Protein AF-G2DH05-F1 (afdb_monomer)

pLDDT: mean 88.3, std 11.19, range [50.0, 98.19]

Organism: NCBI:txid1048808

Secondary structure (DSSP, 8-state):
---HHHHHHHHHHHHHS--TT-BPTT-GGGSS-TT--TT-TTS-HHHHHHHTS--TTB-HHHHHHHHTS-HHHHHHHHHHHHH--GGGGGGGGGGEEEEEETTEEEEEEEETTEE-PPPEEEEEE-TTS-EEEEEPPTT--PPP-----SSSEEEEEEEGGG-SS--TTS-TTSEEEEEEE--SS-----GGGGSTTT-HHHHT-

Radius of gyration: 24.0 Å; Cα contacts (8 Å, |Δi|>4): 190; chains: 1; bounding box: 59×46×57 Å

Structure (mmCIF, N/CA/C/O backbone):
data_AF-G2DH05-F1
#
_entry.id   AF-G2DH05-F1
#
loop_
_atom_site.group_PDB
_atom_site.id
_atom_site.type_symbol
_atom_site.label_atom_id
_atom_site.label_alt_id
_atom_site.label_comp_id
_atom_site.label_asym_id
_atom_site.label_entity_id
_atom_site.label_seq_id
_atom_site.pdbx_PDB_ins_code
_atom_site.Cartn_x
_atom_site.Cartn_y
_atom_site.Cartn_z
_atom_site.occupancy
_atom_site.B_iso_or_equiv
_atom_site.auth_seq_id
_atom_site.auth_comp_id
_atom_site.auth_asym_id
_atom_site.auth_atom_id
_atom_site.pdbx_PDB_model_num
ATOM 1 N N . MET A 1 1 ? -14.371 -12.070 12.808 1.00 56.62 1 MET A N 1
ATOM 2 C CA . MET A 1 1 ? -14.223 -10.915 13.709 1.00 56.62 1 MET A CA 1
ATOM 3 C C . MET A 1 1 ? -14.921 -11.387 14.947 1.00 56.62 1 MET A C 1
ATOM 5 O O . MET A 1 1 ? -16.107 -11.649 14.851 1.00 56.62 1 MET A O 1
ATOM 9 N N . ASP A 1 2 ? -14.174 -11.668 16.005 1.00 61.66 2 ASP A N 1
ATOM 10 C CA . ASP A 1 2 ? -14.680 -12.622 16.999 1.00 61.66 2 ASP A CA 1
ATOM 11 C C . ASP A 1 2 ? -15.408 -11.886 18.133 1.00 61.66 2 ASP A C 1
ATOM 13 O O . ASP A 1 2 ? -16.386 -12.395 18.664 1.00 61.66 2 ASP A O 1
ATOM 17 N N . ASP A 1 3 ? -15.000 -10.641 18.419 1.00 81.69 3 ASP A N 1
ATOM 18 C CA . ASP A 1 3 ? -15.717 -9.692 19.275 1.00 81.69 3 ASP A CA 1
ATOM 19 C C . ASP A 1 3 ? -15.433 -8.250 18.814 1.00 81.69 3 ASP A C 1
ATOM 21 O O . ASP A 1 3 ? -14.371 -7.682 19.088 1.00 81.69 3 ASP A O 1
ATOM 25 N N . LEU A 1 4 ? -16.398 -7.645 18.111 1.00 82.38 4 LEU A N 1
ATOM 26 C CA . LEU A 1 4 ? -16.296 -6.267 17.624 1.00 82.38 4 LEU A CA 1
ATOM 27 C C . LEU A 1 4 ? -16.007 -5.277 18.761 1.00 82.38 4 LEU A C 1
ATOM 29 O O . LEU A 1 4 ? -15.226 -4.349 18.563 1.00 82.38 4 LEU A O 1
ATOM 33 N N . GLN A 1 5 ? -16.634 -5.427 19.929 1.00 87.00 5 GLN A N 1
ATOM 34 C CA . GLN A 1 5 ? -16.494 -4.437 20.997 1.00 87.00 5 GLN A CA 1
ATOM 35 C C . GLN A 1 5 ? -15.094 -4.482 21.601 1.00 87.00 5 GLN A C 1
ATOM 37 O O . GLN A 1 5 ? -14.455 -3.433 21.700 1.00 87.00 5 GLN A O 1
ATOM 42 N N . ALA A 1 6 ? -14.579 -5.680 21.885 1.00 91.06 6 ALA A N 1
ATOM 43 C CA . ALA A 1 6 ? -13.209 -5.850 22.363 1.00 91.06 6 ALA A CA 1
ATOM 44 C C . ALA A 1 6 ? -12.172 -5.331 21.350 1.00 91.06 6 ALA A C 1
ATOM 46 O O . ALA A 1 6 ? -11.137 -4.769 21.721 1.00 91.06 6 ALA A O 1
ATOM 47 N N . ASP A 1 7 ? -12.441 -5.481 20.053 1.00 91.75 7 ASP A N 1
ATOM 48 C CA . ASP A 1 7 ? -11.569 -4.943 19.013 1.00 91.75 7 ASP A CA 1
ATOM 49 C C . ASP A 1 7 ? -11.604 -3.421 18.947 1.00 91.75 7 ASP A C 1
ATOM 51 O O . ASP A 1 7 ? -10.554 -2.787 18.826 1.00 91.75 7 ASP A O 1
ATOM 55 N N . LEU A 1 8 ? -12.795 -2.829 19.046 1.00 91.94 8 LEU A N 1
ATOM 56 C CA . LEU A 1 8 ? -12.970 -1.380 19.077 1.00 91.94 8 LEU A CA 1
ATOM 57 C C . LEU A 1 8 ? -12.326 -0.760 20.322 1.00 91.94 8 LEU A C 1
ATOM 59 O O . LEU A 1 8 ? -11.779 0.335 20.220 1.00 91.94 8 LEU A O 1
ATOM 63 N N . ASP A 1 9 ? -12.301 -1.465 21.454 1.00 94.38 9 ASP A N 1
ATOM 64 C CA . ASP A 1 9 ? -11.562 -1.032 22.647 1.00 94.38 9 ASP A CA 1
ATOM 65 C C . ASP A 1 9 ? -10.055 -0.958 22.375 1.00 94.38 9 ASP A C 1
ATOM 67 O O . ASP A 1 9 ? -9.400 0.036 22.694 1.00 94.38 9 ASP A O 1
ATOM 71 N N . ARG A 1 10 ? -9.489 -1.972 21.708 1.00 95.56 10 ARG A N 1
ATOM 72 C CA . ARG A 1 10 ? -8.071 -1.959 21.305 1.00 95.56 10 ARG A CA 1
ATOM 73 C C . ARG A 1 10 ? -7.772 -0.849 20.299 1.00 95.56 10 ARG A C 1
ATOM 75 O O . ARG A 1 10 ? -6.711 -0.229 20.368 1.00 95.56 10 ARG A O 1
ATOM 82 N N . VAL A 1 11 ? -8.693 -0.581 19.375 1.00 96.00 11 VAL A N 1
ATOM 83 C CA . VAL A 1 11 ? -8.579 0.539 18.431 1.00 96.00 11 VAL A CA 1
ATOM 84 C C . VAL A 1 11 ? -8.606 1.885 19.161 1.00 96.00 11 VAL A C 1
ATOM 86 O O . VAL A 1 11 ? -7.797 2.757 18.847 1.00 96.00 11 VAL A O 1
ATOM 89 N N . GLU A 1 12 ? -9.478 2.058 20.155 1.00 95.62 12 GLU A N 1
ATOM 90 C CA . GLU A 1 12 ? -9.554 3.282 20.961 1.00 95.62 12 GLU A CA 1
ATOM 91 C C . GLU A 1 12 ? -8.234 3.545 21.704 1.00 95.62 12 GLU A C 1
ATOM 93 O O . GLU A 1 12 ? -7.742 4.675 21.709 1.00 95.62 12 GLU A O 1
ATOM 98 N N . VAL A 1 13 ? -7.585 2.503 22.241 1.00 96.25 13 VAL A N 1
ATOM 99 C CA . VAL A 1 13 ? -6.242 2.620 22.844 1.00 96.25 13 VAL A CA 1
ATOM 100 C C . VAL A 1 13 ? -5.225 3.157 21.832 1.00 96.25 13 VAL A C 1
ATOM 102 O O . VAL A 1 13 ? -4.424 4.030 22.161 1.00 96.25 13 VAL A O 1
ATOM 105 N N . ILE A 1 14 ? -5.267 2.688 20.583 1.00 96.94 14 ILE A N 1
ATOM 106 C CA . ILE A 1 14 ? -4.386 3.176 19.512 1.00 96.94 14 ILE A CA 1
ATOM 107 C C . ILE A 1 14 ? -4.703 4.645 19.184 1.00 96.94 14 ILE A C 1
ATOM 109 O O . ILE A 1 14 ? -3.803 5.478 19.115 1.00 96.94 14 ILE A O 1
ATOM 113 N N . PHE A 1 15 ? -5.972 5.014 19.014 1.00 96.06 15 PHE A N 1
ATOM 114 C CA . PHE A 1 15 ? -6.345 6.388 18.660 1.00 96.06 15 PHE A CA 1
ATOM 115 C C . PHE A 1 15 ? -6.080 7.418 19.758 1.00 96.06 15 PHE A C 1
ATOM 117 O O . PHE A 1 15 ? -5.777 8.573 19.443 1.00 96.06 15 PHE A O 1
ATOM 124 N N . SER A 1 16 ? -6.141 7.004 21.021 1.00 94.38 16 SER A N 1
ATOM 125 C CA . SER A 1 16 ? -5.915 7.868 22.181 1.00 94.38 16 SER A CA 1
ATOM 126 C C . SER A 1 16 ? -4.445 7.961 22.611 1.00 94.38 16 SER A C 1
ATOM 128 O O . SER A 1 16 ? -4.068 8.962 23.231 1.00 94.38 16 SER A O 1
ATOM 130 N N . ARG A 1 17 ? -3.585 7.000 22.233 1.00 94.69 17 ARG A N 1
ATOM 131 C CA . ARG A 1 17 ? -2.163 6.944 22.626 1.00 94.69 17 ARG A CA 1
ATOM 132 C C . ARG A 1 17 ? -1.389 8.224 22.292 1.00 94.69 17 ARG A C 1
ATOM 134 O O . ARG A 1 17 ? -1.618 8.872 21.266 1.00 94.69 17 ARG A O 1
ATOM 141 N N . ASP A 1 18 ? -0.465 8.619 23.170 1.00 94.44 18 ASP A N 1
ATOM 142 C CA . ASP A 1 18 ? 0.531 9.645 22.851 1.00 94.44 18 ASP A CA 1
ATOM 143 C C . ASP A 1 18 ? 1.698 9.048 22.049 1.00 94.44 18 ASP A C 1
ATOM 145 O O . ASP A 1 18 ? 2.310 8.055 22.439 1.00 94.44 18 ASP A O 1
ATOM 149 N N . TYR A 1 19 ? 1.987 9.674 20.913 1.00 95.06 19 TYR A N 1
ATOM 150 C CA . TYR A 1 19 ? 3.018 9.266 19.966 1.00 95.06 19 TYR A CA 1
ATOM 151 C C . TYR A 1 19 ? 4.229 10.209 19.974 1.00 95.06 19 TYR A C 1
ATOM 153 O O . TYR A 1 19 ? 5.119 10.050 19.134 1.00 95.06 19 TYR A O 1
ATOM 161 N N . SER A 1 20 ? 4.273 11.182 20.893 1.00 93.31 20 SER A N 1
ATOM 162 C CA . SER A 1 20 ? 5.341 12.182 20.997 1.00 93.31 20 SER A CA 1
ATOM 163 C C . SER A 1 20 ? 6.725 11.584 21.274 1.00 93.31 20 SER A C 1
ATOM 165 O O . SER A 1 20 ? 7.706 12.061 20.715 1.00 93.31 20 SER A O 1
ATOM 167 N N . GLN A 1 21 ? 6.790 10.494 22.043 1.00 92.44 21 GLN A N 1
ATOM 168 C CA . GLN A 1 21 ? 8.036 9.882 22.531 1.00 92.44 21 GLN A CA 1
ATOM 169 C C . GLN A 1 21 ? 8.490 8.643 21.739 1.00 92.44 21 GLN A C 1
ATOM 171 O O . GLN A 1 21 ? 9.284 7.848 22.224 1.00 92.44 21 GLN A O 1
ATOM 176 N N . ARG A 1 22 ? 7.951 8.411 20.536 1.00 95.19 22 ARG A N 1
ATOM 177 C CA . ARG A 1 22 ? 8.197 7.152 19.805 1.00 95.19 22 ARG A CA 1
ATOM 178 C C . ARG A 1 22 ? 9.538 7.078 19.072 1.00 95.19 22 ARG A C 1
ATOM 180 O O . ARG A 1 22 ? 9.903 6.002 18.612 1.00 95.19 22 ARG A O 1
ATOM 187 N N . PHE A 1 23 ? 10.200 8.211 18.850 1.00 96.62 23 PHE A N 1
ATOM 188 C CA . PHE A 1 23 ? 11.421 8.284 18.046 1.00 96.62 23 PHE A CA 1
ATOM 189 C C . PHE A 1 23 ? 12.666 8.123 18.909 1.00 96.62 23 PHE A C 1
ATOM 191 O O . PHE A 1 23 ? 12.711 8.597 20.041 1.00 96.62 23 PHE A O 1
ATOM 198 N N . LYS A 1 24 ? 13.695 7.497 18.336 1.00 96.38 24 LYS A N 1
ATOM 199 C CA . LYS A 1 24 ? 15.055 7.572 18.872 1.00 96.38 24 LYS A CA 1
ATOM 200 C C . LYS A 1 24 ? 15.607 8.998 18.699 1.00 96.38 24 LYS A C 1
ATOM 202 O O . LYS A 1 24 ? 15.225 9.666 17.731 1.00 96.38 24 LYS A O 1
ATOM 207 N N . PRO A 1 25 ? 16.536 9.439 19.569 1.00 94.88 25 PRO A N 1
ATOM 208 C CA . PRO A 1 25 ? 17.194 10.734 19.427 1.00 94.88 25 PRO A CA 1
ATOM 209 C C . PRO A 1 25 ? 17.768 10.946 18.020 1.00 94.88 25 PRO A C 1
ATOM 211 O O . PRO A 1 25 ? 18.510 10.100 17.520 1.00 94.88 25 PRO A O 1
ATOM 214 N N . GLY A 1 26 ? 17.425 12.065 17.381 1.00 93.62 26 GLY A N 1
ATOM 215 C CA . GLY A 1 26 ? 17.870 12.436 16.031 1.00 93.62 26 GLY A CA 1
ATOM 216 C C . GLY A 1 26 ? 16.877 12.110 14.908 1.00 93.62 26 GLY A C 1
ATOM 217 O O . GLY A 1 26 ? 17.043 12.600 13.788 1.00 93.62 26 GLY A O 1
ATOM 218 N N . PHE A 1 27 ? 15.821 11.340 15.182 1.00 94.62 27 PHE A N 1
ATOM 219 C CA . PHE A 1 27 ? 14.792 10.972 14.199 1.00 94.62 27 PHE A CA 1
ATOM 220 C C . PHE A 1 27 ? 13.493 11.785 14.321 1.00 94.62 27 PHE A C 1
ATOM 222 O O . PHE A 1 27 ? 12.541 11.556 13.577 1.00 94.62 27 PHE A O 1
ATOM 229 N N . GLU A 1 28 ? 13.432 12.769 15.219 1.00 91.19 28 GLU A N 1
ATOM 230 C CA . GLU A 1 28 ? 12.217 13.537 15.526 1.00 91.19 28 GLU A CA 1
ATOM 231 C C . GLU A 1 28 ? 11.673 14.304 14.311 1.00 91.19 28 GLU A C 1
ATOM 233 O O . GLU A 1 28 ? 10.466 14.511 14.183 1.00 91.19 28 GLU A O 1
ATOM 238 N N . HIS A 1 29 ? 12.555 14.673 13.380 1.00 90.12 29 HIS A N 1
ATOM 239 C CA . HIS A 1 29 ? 12.222 15.380 12.143 1.00 90.12 29 HIS A CA 1
ATOM 240 C C . HIS A 1 29 ? 11.336 14.566 11.179 1.00 90.12 29 HIS A C 1
ATOM 242 O O . HIS A 1 29 ? 10.725 15.135 10.273 1.00 90.12 29 HIS A O 1
ATOM 248 N N . GLU A 1 30 ? 11.220 13.246 11.365 1.00 89.19 30 GLU A N 1
ATOM 249 C CA . GLU A 1 30 ? 10.395 12.379 10.519 1.00 89.19 30 GLU A CA 1
ATOM 250 C C . GLU A 1 30 ? 8.878 12.608 10.658 1.00 89.19 30 GLU A C 1
ATOM 252 O O . GLU A 1 30 ? 8.097 12.102 9.840 1.00 89.19 30 GLU A O 1
ATOM 257 N N . ASP A 1 31 ? 8.432 13.338 11.684 1.00 89.75 31 ASP A N 1
ATOM 258 C CA . ASP A 1 31 ? 7.044 13.774 11.838 1.00 89.75 31 ASP A CA 1
ATOM 259 C C . ASP A 1 31 ? 6.975 15.255 12.192 1.00 89.75 31 ASP A C 1
ATOM 261 O O . ASP A 1 31 ? 7.281 15.658 13.309 1.00 89.75 31 ASP A O 1
ATOM 265 N N . ARG A 1 32 ? 6.465 16.057 11.251 1.00 87.38 32 ARG A N 1
ATOM 266 C CA . ARG A 1 32 ? 6.310 17.511 11.411 1.00 87.38 32 ARG A CA 1
ATOM 267 C C . ARG A 1 32 ? 5.562 17.936 12.679 1.00 87.38 32 ARG A C 1
ATOM 269 O O . ARG A 1 32 ? 5.719 19.064 13.125 1.00 87.38 32 ARG A O 1
ATOM 276 N N . ASN A 1 33 ? 4.672 17.088 13.199 1.00 89.06 33 ASN A N 1
ATOM 277 C CA . ASN A 1 33 ? 3.974 17.349 14.449 1.00 89.06 33 ASN A CA 1
ATOM 278 C C . ASN A 1 33 ? 3.539 16.015 15.076 1.00 89.06 33 ASN A C 1
ATOM 280 O O . ASN A 1 33 ? 2.516 15.451 14.653 1.00 89.06 33 ASN A O 1
ATOM 284 N N . PRO A 1 34 ? 4.266 15.535 16.099 1.00 86.50 34 PRO A N 1
ATOM 285 C CA . PRO A 1 34 ? 4.035 14.221 16.675 1.00 86.50 34 PRO A CA 1
ATOM 286 C C . PRO A 1 34 ? 2.821 14.173 17.620 1.00 86.50 34 PRO A C 1
ATOM 288 O O . PRO A 1 34 ? 2.366 13.081 17.948 1.00 86.50 34 PRO A O 1
ATOM 291 N N . SER A 1 35 ? 2.244 15.324 17.995 1.00 88.31 35 SER A N 1
ATOM 292 C CA . SER A 1 35 ? 1.028 15.394 18.826 1.00 88.31 35 SER A CA 1
ATOM 293 C C . SER A 1 35 ? -0.258 15.042 18.062 1.00 88.31 35 SER A C 1
ATOM 295 O O . SER A 1 35 ? -1.288 14.736 18.669 1.00 88.31 35 SER A O 1
ATOM 297 N N . ARG A 1 36 ? -0.222 15.058 16.719 1.00 92.44 36 ARG A N 1
ATOM 298 C CA . ARG A 1 36 ? -1.395 14.761 15.883 1.00 92.44 36 ARG A CA 1
ATOM 299 C C . ARG A 1 36 ? -1.846 13.320 16.088 1.00 92.44 36 ARG A C 1
ATOM 301 O O . ARG A 1 36 ? -1.146 12.382 15.713 1.00 92.44 36 ARG A O 1
ATOM 308 N N . LYS A 1 37 ? -3.058 13.135 16.599 1.00 93.88 37 LYS A N 1
ATOM 309 C CA . LYS A 1 37 ? -3.665 11.807 16.747 1.00 93.88 37 LYS A CA 1
ATOM 310 C C . LYS A 1 37 ? -3.959 11.158 15.384 1.00 93.88 37 LYS A C 1
ATOM 312 O O . LYS A 1 37 ? -4.091 11.876 14.388 1.00 93.88 37 LYS A O 1
ATOM 317 N N . PRO A 1 38 ? -4.095 9.821 15.311 1.00 95.44 38 PRO A N 1
ATOM 318 C CA . PRO A 1 38 ? -4.356 9.113 14.056 1.00 95.44 38 PRO A CA 1
ATOM 319 C C . PRO A 1 38 ? -5.553 9.656 13.258 1.00 95.44 38 PRO A C 1
ATOM 321 O O . PRO A 1 38 ? -5.445 9.864 12.049 1.00 95.44 38 PRO A O 1
ATOM 324 N N . LEU A 1 39 ? -6.670 9.965 13.925 1.00 94.88 39 LEU A N 1
ATOM 325 C CA . LEU A 1 39 ? -7.890 10.463 13.276 1.00 94.88 39 LEU A CA 1
ATOM 326 C C . LEU A 1 39 ? -7.842 11.945 12.877 1.00 94.88 39 LEU A C 1
ATOM 328 O O . LEU A 1 39 ? -8.728 12.398 12.161 1.00 94.88 39 LEU A O 1
ATOM 332 N N . ASN A 1 40 ? -6.798 12.692 13.251 1.00 93.44 40 ASN A N 1
ATOM 333 C CA . ASN A 1 40 ? -6.670 14.097 12.863 1.00 93.44 40 ASN A CA 1
ATOM 334 C C . ASN A 1 40 ? -6.706 14.238 11.319 1.00 93.44 40 ASN A C 1
ATOM 336 O O . ASN A 1 40 ? -5.990 13.492 10.638 1.00 93.44 40 ASN A O 1
ATOM 340 N N . PRO A 1 41 ? -7.507 15.160 10.750 1.00 91.12 41 PRO A N 1
ATOM 341 C CA . PRO A 1 41 ? -7.649 15.314 9.299 1.00 91.12 41 PRO A CA 1
ATOM 342 C C . PRO A 1 41 ? -6.339 15.674 8.590 1.00 91.12 41 PRO A C 1
ATOM 344 O O . PRO A 1 41 ? -6.136 15.293 7.442 1.00 91.12 41 PRO A O 1
ATOM 347 N N . GLU A 1 42 ? -5.403 16.327 9.277 1.00 92.19 42 GLU A N 1
ATOM 348 C CA . GLU A 1 42 ? -4.082 16.637 8.729 1.00 92.19 42 GLU A CA 1
ATOM 349 C C . GLU A 1 42 ? -3.106 15.451 8.737 1.00 92.19 42 GLU A C 1
ATOM 351 O O . GLU A 1 42 ? -1.966 15.569 8.274 1.00 92.19 42 GLU A O 1
ATOM 356 N N . ARG A 1 43 ? -3.497 14.312 9.316 1.00 93.56 43 ARG A N 1
ATOM 357 C CA . ARG A 1 43 ? -2.714 13.078 9.282 1.00 93.56 43 ARG A CA 1
ATOM 358 C C . ARG A 1 43 ? -3.273 12.184 8.181 1.00 93.56 43 ARG A C 1
ATOM 360 O O . ARG A 1 43 ? -4.405 11.724 8.279 1.00 93.56 43 ARG A O 1
ATOM 367 N N . SER A 1 44 ? -2.497 11.937 7.129 1.00 93.56 44 SER A N 1
ATOM 368 C CA . SER A 1 44 ? -2.923 11.067 6.025 1.00 93.56 44 SER A CA 1
ATOM 369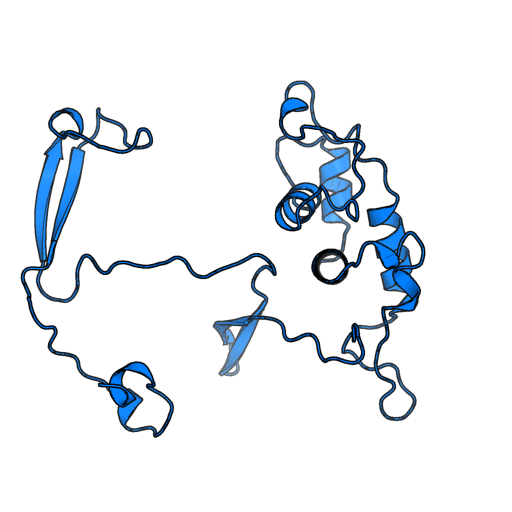 C C . SER A 1 44 ? -2.995 9.597 6.451 1.00 93.56 44 SER A C 1
ATOM 371 O O . SER A 1 44 ? -2.343 9.189 7.415 1.00 93.56 44 SER A O 1
ATOM 373 N N . LEU A 1 45 ? -3.740 8.776 5.702 1.00 94.00 45 LEU A N 1
ATOM 374 C CA . LEU A 1 45 ? -3.777 7.323 5.909 1.00 94.00 45 LEU A CA 1
ATOM 375 C C . LEU A 1 45 ? -2.371 6.706 5.838 1.00 94.00 45 LEU A C 1
ATOM 377 O O . LEU A 1 45 ? -1.985 5.974 6.745 1.00 94.00 45 LEU A O 1
ATOM 381 N N . GLY A 1 46 ? -1.571 7.077 4.834 1.00 93.50 46 GLY A N 1
ATOM 382 C CA . GLY A 1 46 ? -0.187 6.608 4.705 1.00 93.50 46 GLY A CA 1
ATOM 383 C C . GLY A 1 46 ? 0.696 6.986 5.902 1.00 93.50 46 GLY A C 1
ATOM 384 O O . GLY A 1 46 ? 1.517 6.184 6.341 1.00 93.50 46 GLY A O 1
ATOM 385 N N . SER A 1 47 ? 0.489 8.165 6.502 1.00 94.19 47 SER A N 1
ATOM 386 C CA . SER A 1 47 ? 1.192 8.569 7.729 1.00 94.19 47 SER A CA 1
ATOM 387 C C . SER A 1 47 ? 0.766 7.749 8.953 1.00 94.19 47 SER A C 1
ATOM 389 O O . SER A 1 47 ? 1.599 7.482 9.817 1.00 94.19 47 SER A O 1
ATOM 391 N N . VAL A 1 48 ? -0.503 7.330 9.039 1.00 96.06 48 VAL A N 1
ATOM 392 C CA . VAL A 1 48 ? -0.980 6.408 10.088 1.00 96.06 48 VAL A CA 1
ATOM 393 C C . VAL A 1 48 ? -0.428 4.999 9.871 1.00 96.06 48 VAL A C 1
ATOM 395 O O . VAL A 1 48 ? -0.019 4.359 10.834 1.00 96.06 48 VAL A O 1
ATOM 398 N N . ILE A 1 49 ? -0.338 4.535 8.622 1.00 94.69 49 ILE A N 1
ATOM 399 C CA . ILE A 1 49 ? 0.317 3.259 8.303 1.00 94.69 49 ILE A CA 1
ATOM 400 C C . ILE A 1 49 ? 1.789 3.311 8.713 1.00 94.69 49 ILE A C 1
ATOM 402 O O . ILE A 1 49 ? 2.237 2.419 9.425 1.00 94.69 49 ILE A O 1
ATOM 406 N N . LYS A 1 50 ? 2.522 4.380 8.360 1.00 94.50 50 LYS A N 1
ATOM 407 C CA . LYS A 1 50 ? 3.912 4.581 8.807 1.00 94.50 50 LYS A CA 1
ATOM 408 C C . LYS A 1 50 ? 4.014 4.577 10.337 1.00 94.50 50 LYS A C 1
ATOM 410 O O . LYS A 1 50 ? 4.863 3.886 10.876 1.00 94.50 50 LYS A O 1
ATOM 415 N N . LEU A 1 51 ? 3.128 5.308 11.023 1.00 95.94 51 LEU A N 1
ATOM 416 C CA . LEU A 1 51 ? 3.086 5.389 12.489 1.00 95.94 51 LEU A CA 1
ATOM 417 C C . LEU A 1 51 ? 2.951 4.012 13.159 1.00 95.94 51 LEU A C 1
ATOM 419 O O . LEU A 1 51 ? 3.495 3.813 14.244 1.00 95.94 51 LEU A O 1
ATOM 423 N N . LEU A 1 52 ? 2.215 3.096 12.528 1.00 96.88 52 LEU A N 1
ATOM 424 C CA . LEU A 1 52 ? 1.894 1.767 13.050 1.00 96.88 52 LEU A CA 1
ATOM 425 C C . LEU A 1 52 ? 2.654 0.637 12.339 1.00 96.88 52 LEU A C 1
ATOM 427 O O . LEU A 1 52 ? 2.233 -0.516 12.392 1.00 96.88 52 LEU A O 1
ATOM 431 N N . THR A 1 53 ? 3.758 0.964 11.664 1.00 95.44 53 THR A N 1
ATOM 432 C CA . THR A 1 53 ? 4.669 -0.008 11.051 1.00 95.44 53 THR A CA 1
ATOM 433 C C . THR A 1 53 ? 6.014 0.075 11.773 1.00 95.44 53 THR A C 1
ATOM 435 O O . THR A 1 53 ? 6.545 1.181 11.878 1.00 95.44 53 THR A O 1
ATOM 438 N N . PRO A 1 54 ? 6.582 -1.042 12.264 1.00 96.75 54 PRO A N 1
ATOM 439 C CA . PRO A 1 54 ? 7.892 -1.030 12.910 1.00 96.75 54 PRO A CA 1
ATOM 440 C C . PRO A 1 54 ? 8.966 -0.362 12.044 1.00 96.75 54 PRO A C 1
ATOM 442 O O . PRO A 1 54 ? 9.000 -0.549 10.826 1.00 96.75 54 PRO A O 1
ATOM 445 N N . SER A 1 55 ? 9.837 0.425 12.674 1.00 96.62 55 SER A N 1
ATOM 446 C CA . SER A 1 55 ? 10.866 1.212 11.985 1.00 96.62 55 SER A CA 1
ATOM 447 C C . SER A 1 55 ? 12.143 1.301 12.822 1.00 96.62 55 SER A C 1
ATOM 449 O O . SER A 1 55 ? 12.048 1.470 14.041 1.00 96.62 55 SER A O 1
ATOM 451 N N . PRO A 1 56 ? 13.344 1.266 12.211 1.00 96.75 56 PRO A N 1
ATOM 452 C CA . PRO A 1 56 ? 14.603 1.459 12.937 1.00 96.75 56 PRO A CA 1
ATOM 453 C C . PRO A 1 56 ? 14.704 2.832 13.621 1.00 96.75 56 PRO A C 1
ATOM 455 O O . PRO A 1 56 ? 15.416 2.960 14.615 1.00 96.75 56 PRO A O 1
ATOM 458 N N . SER A 1 57 ? 13.969 3.830 13.125 1.00 96.88 57 SER A N 1
ATOM 459 C CA . SER A 1 57 ? 13.903 5.185 13.685 1.00 96.88 57 SER A CA 1
ATOM 460 C C . SER A 1 57 ? 13.118 5.273 14.999 1.00 96.88 57 SER A C 1
ATOM 462 O O . SER A 1 57 ? 13.187 6.286 15.698 1.00 96.88 57 SER A O 1
ATOM 464 N N . TYR A 1 58 ? 12.325 4.250 15.329 1.00 97.56 58 TYR A N 1
ATOM 465 C CA . TYR A 1 58 ? 11.541 4.205 16.561 1.00 97.56 58 TYR A CA 1
ATOM 466 C C . TYR A 1 58 ? 12.325 3.602 17.724 1.00 97.56 58 TYR A C 1
ATOM 468 O O . TYR A 1 58 ? 13.259 2.826 17.509 1.00 97.56 58 TYR A O 1
ATOM 476 N N . THR A 1 59 ? 11.944 3.961 18.955 1.00 98.00 59 THR A N 1
ATOM 477 C CA . THR A 1 59 ? 12.491 3.324 20.161 1.00 98.00 59 THR A CA 1
ATOM 478 C C . THR A 1 59 ? 12.150 1.837 20.177 1.00 98.00 59 THR A C 1
ATOM 480 O O . THR A 1 59 ? 11.177 1.395 19.551 1.00 98.00 59 THR A O 1
ATOM 483 N N . ASP A 1 60 ? 12.964 1.052 20.875 1.00 97.81 60 ASP A N 1
ATOM 484 C CA . ASP A 1 60 ? 12.800 -0.399 20.887 1.00 97.81 60 ASP A CA 1
ATOM 485 C C . ASP A 1 60 ? 11.498 -0.784 21.607 1.00 97.81 60 ASP A C 1
ATOM 487 O O . ASP A 1 60 ? 10.753 -1.626 21.111 1.00 97.81 60 ASP A O 1
ATOM 491 N N . GLU A 1 61 ? 11.128 -0.056 22.666 1.00 97.88 61 GLU A N 1
ATOM 492 C CA . GLU A 1 61 ? 9.870 -0.237 23.400 1.00 97.88 61 GLU A CA 1
ATOM 493 C C . GLU A 1 61 ? 8.647 0.064 22.523 1.00 97.88 61 GLU A C 1
ATOM 495 O O . GLU A 1 61 ? 7.608 -0.594 22.623 1.00 97.88 61 GLU A O 1
ATOM 500 N N . TYR A 1 62 ? 8.744 1.068 21.644 1.00 97.69 62 TYR A N 1
ATOM 501 C CA . TYR A 1 62 ? 7.652 1.392 20.731 1.00 97.69 62 TYR A CA 1
ATOM 502 C C . TYR A 1 62 ? 7.496 0.320 19.649 1.00 97.69 62 TYR A C 1
ATOM 504 O O . TYR A 1 62 ? 6.372 -0.084 19.349 1.00 97.69 62 TYR A O 1
ATOM 512 N N . ASN A 1 63 ? 8.604 -0.177 19.092 1.00 98.19 63 ASN A N 1
ATOM 513 C CA . ASN A 1 63 ? 8.577 -1.281 18.132 1.00 98.19 63 ASN A CA 1
ATOM 514 C C . ASN A 1 63 ? 8.061 -2.584 18.759 1.00 98.19 63 ASN A C 1
ATOM 516 O O . ASN A 1 63 ? 7.289 -3.298 18.117 1.00 98.19 63 ASN A O 1
ATOM 520 N N . GLU A 1 64 ? 8.424 -2.870 20.010 1.00 97.94 64 GLU A N 1
ATOM 521 C CA . GLU A 1 64 ? 7.893 -4.013 20.752 1.00 97.94 64 GLU A CA 1
ATOM 522 C C . GLU A 1 64 ? 6.372 -3.886 20.915 1.00 97.94 64 GLU A C 1
ATOM 524 O O . GLU A 1 64 ? 5.632 -4.794 20.529 1.00 97.94 64 GLU A O 1
ATOM 529 N N . TRP A 1 65 ? 5.882 -2.720 21.354 1.00 97.38 65 TRP A N 1
ATOM 530 C CA . TRP A 1 65 ? 4.445 -2.448 21.436 1.00 97.38 65 TRP A CA 1
ATOM 531 C C . TRP A 1 65 ? 3.732 -2.629 20.090 1.00 97.38 65 TRP A C 1
ATOM 533 O O . TRP A 1 65 ? 2.662 -3.234 20.051 1.00 97.38 65 TRP A O 1
ATOM 543 N N . LEU A 1 66 ? 4.320 -2.155 18.984 1.00 97.38 66 LEU A N 1
ATOM 544 C CA . LEU A 1 66 ? 3.761 -2.352 17.642 1.00 97.38 66 LEU A CA 1
ATOM 545 C C . LEU A 1 66 ? 3.661 -3.833 17.261 1.00 97.38 66 LEU A C 1
ATOM 547 O O . LEU A 1 66 ? 2.667 -4.232 16.656 1.00 97.38 66 LEU A O 1
ATOM 551 N N . SER A 1 67 ? 4.655 -4.649 17.622 1.00 95.44 67 S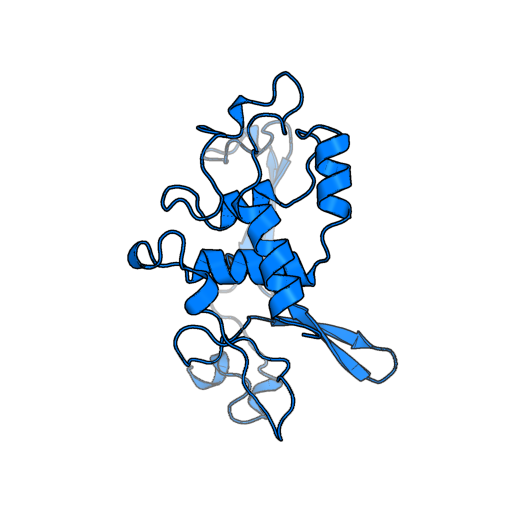ER A N 1
ATOM 552 C CA . SER A 1 67 ? 4.677 -6.080 17.290 1.00 95.44 67 SER A CA 1
ATOM 553 C C . SER A 1 67 ? 3.585 -6.887 18.005 1.00 95.44 67 SER A C 1
ATOM 555 O O . SER A 1 67 ? 3.145 -7.919 17.502 1.00 95.44 67 SER A O 1
ATOM 557 N N . LEU A 1 68 ? 3.097 -6.378 19.140 1.00 96.50 68 LEU A N 1
ATOM 558 C CA . LEU A 1 68 ? 2.001 -6.968 19.907 1.00 96.50 68 LEU A CA 1
ATOM 559 C C . LEU A 1 68 ? 0.617 -6.658 19.320 1.00 96.50 68 LEU A C 1
ATOM 561 O O . LEU A 1 68 ? -0.369 -7.271 19.733 1.00 96.50 68 LEU A O 1
ATOM 565 N N . ILE A 1 69 ? 0.505 -5.715 18.377 1.00 96.25 69 ILE A N 1
ATOM 566 C CA . ILE A 1 69 ? -0.783 -5.351 17.780 1.00 96.25 69 ILE A CA 1
ATOM 567 C C . ILE A 1 69 ? -1.168 -6.408 16.736 1.00 96.25 69 ILE A C 1
ATOM 569 O O . ILE A 1 69 ? -0.484 -6.547 15.720 1.00 96.25 69 ILE A O 1
ATOM 573 N N . PRO A 1 70 ? -2.300 -7.118 16.900 1.00 94.00 70 PRO A N 1
ATOM 574 C CA . PRO A 1 70 ? -2.705 -8.113 15.919 1.00 94.00 70 PRO A CA 1
ATOM 575 C C . PRO A 1 70 ? -2.981 -7.468 14.549 1.00 94.00 70 PRO A C 1
ATOM 577 O O . PRO A 1 70 ? -3.648 -6.426 14.494 1.00 94.00 70 PRO A O 1
ATOM 580 N N . PRO A 1 71 ? -2.595 -8.105 13.424 1.00 88.94 71 PRO A N 1
ATOM 581 C CA . PRO A 1 71 ? -2.824 -7.564 12.079 1.00 88.94 71 PRO A CA 1
ATOM 582 C C . PRO A 1 71 ? -4.287 -7.196 11.800 1.00 88.94 71 PRO A C 1
ATOM 584 O O . PRO A 1 71 ? -4.582 -6.225 11.102 1.00 88.94 71 PRO A O 1
ATOM 587 N N . ARG A 1 72 ? -5.224 -7.943 12.395 1.00 86.56 72 ARG A N 1
ATOM 588 C CA . ARG A 1 72 ? -6.662 -7.685 12.293 1.00 86.56 72 ARG A CA 1
ATOM 589 C C . ARG A 1 72 ? -7.072 -6.344 12.919 1.00 86.56 72 ARG A C 1
ATOM 591 O O . ARG A 1 72 ? -7.917 -5.659 12.353 1.00 86.56 72 ARG A O 1
ATOM 598 N N . ILE A 1 73 ? -6.448 -5.942 14.030 1.00 92.94 73 ILE A N 1
ATOM 599 C CA . ILE A 1 73 ? -6.691 -4.643 14.678 1.00 92.94 73 ILE A CA 1
ATOM 600 C C . ILE A 1 73 ? -6.133 -3.509 13.815 1.00 92.94 73 ILE A C 1
ATOM 602 O O . ILE A 1 73 ? -6.832 -2.530 13.572 1.00 92.94 73 ILE A O 1
ATOM 606 N N . LEU A 1 74 ? -4.923 -3.665 13.264 1.00 92.88 74 LEU A N 1
ATOM 607 C CA . LEU A 1 74 ? -4.357 -2.690 12.320 1.00 92.88 74 LEU A CA 1
ATOM 608 C C . LEU A 1 74 ? -5.260 -2.497 11.095 1.00 92.88 74 LEU A C 1
ATOM 610 O O . LEU A 1 74 ? -5.503 -1.369 10.666 1.00 92.88 74 LEU A O 1
ATOM 614 N N . ALA A 1 75 ? -5.826 -3.586 10.567 1.00 86.75 75 ALA A N 1
ATOM 615 C CA . ALA A 1 75 ? -6.763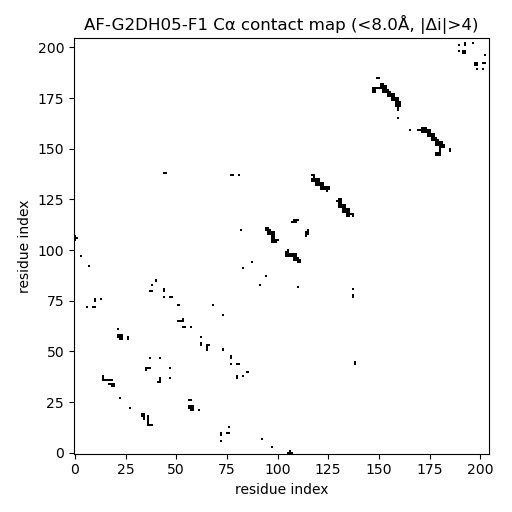 -3.515 9.451 1.00 86.75 75 ALA A CA 1
ATOM 616 C C . ALA A 1 75 ? -8.008 -2.666 9.776 1.00 86.75 75 ALA A C 1
ATOM 618 O O . ALA A 1 75 ? -8.465 -1.925 8.901 1.00 86.75 75 ALA A O 1
ATOM 619 N N . LEU A 1 76 ? -8.530 -2.741 11.009 1.00 89.19 76 LEU A N 1
ATOM 620 C CA . LEU A 1 76 ? -9.639 -1.904 11.485 1.00 89.19 76 LEU A CA 1
ATOM 621 C C . LEU A 1 76 ? -9.217 -0.448 11.655 1.00 89.19 76 LEU A C 1
ATOM 623 O O . LEU A 1 76 ? -9.910 0.438 11.165 1.00 89.19 76 LEU A O 1
ATOM 627 N N . VAL A 1 77 ? -8.063 -0.195 12.277 1.00 94.06 77 VAL A N 1
ATOM 628 C CA . VAL A 1 77 ? -7.511 1.157 12.453 1.00 94.06 77 VAL A CA 1
ATOM 629 C C . VAL A 1 77 ? -7.424 1.892 11.116 1.00 94.06 77 VAL A C 1
ATOM 631 O O . VAL A 1 77 ? -7.909 3.017 10.985 1.00 94.06 77 VAL A O 1
ATOM 634 N N . PHE A 1 78 ? -6.839 1.248 10.103 1.00 92.12 78 PHE A N 1
ATOM 635 C CA . PHE A 1 78 ? -6.694 1.840 8.774 1.00 92.12 78 PHE A CA 1
ATOM 636 C C . PHE A 1 78 ? -8.050 2.050 8.100 1.00 92.12 78 PHE A C 1
ATOM 638 O O . PHE A 1 78 ? -8.295 3.116 7.538 1.00 92.12 78 PHE A O 1
ATOM 645 N N . MET A 1 79 ? -8.958 1.076 8.226 1.00 87.69 79 MET A N 1
ATOM 646 C CA . MET A 1 79 ? -10.315 1.173 7.689 1.00 87.69 79 MET A CA 1
ATOM 647 C C . MET A 1 79 ? -11.075 2.358 8.284 1.00 87.69 79 MET A C 1
ATOM 649 O O . MET A 1 79 ? -11.596 3.180 7.534 1.00 87.69 79 MET A O 1
ATOM 653 N N . ILE A 1 80 ? -11.074 2.495 9.610 1.00 91.25 80 ILE A N 1
ATOM 654 C CA . ILE A 1 80 ? -11.722 3.614 10.294 1.00 91.25 80 ILE A CA 1
ATOM 655 C C . ILE A 1 80 ? -11.079 4.922 9.849 1.00 91.25 80 ILE A C 1
ATOM 657 O O . ILE A 1 80 ? -11.793 5.844 9.472 1.00 91.25 80 ILE A O 1
ATOM 661 N N . LYS A 1 81 ? -9.744 4.999 9.791 1.00 93.50 81 LYS A N 1
ATOM 662 C CA . LYS A 1 81 ? -9.058 6.205 9.315 1.00 93.50 81 LYS A CA 1
ATOM 663 C C . LYS A 1 81 ? -9.461 6.594 7.889 1.00 93.50 81 LYS A C 1
ATOM 665 O O . LYS A 1 81 ? -9.605 7.781 7.610 1.00 93.50 81 LYS A O 1
ATOM 670 N N . ARG A 1 82 ? -9.618 5.623 6.987 1.00 88.81 82 ARG A N 1
ATOM 671 C CA . ARG A 1 82 ? -9.984 5.863 5.584 1.00 88.81 82 ARG A CA 1
ATOM 672 C C . ARG A 1 82 ? -11.378 6.475 5.438 1.00 88.81 82 ARG A C 1
ATOM 674 O O . ARG A 1 82 ? -11.572 7.309 4.562 1.00 88.81 82 ARG A O 1
ATOM 681 N N . PHE A 1 83 ? -12.324 6.040 6.265 1.00 87.38 83 PHE A N 1
ATOM 682 C CA . PHE A 1 83 ? -13.736 6.419 6.167 1.00 87.38 83 PHE A CA 1
ATOM 683 C C . PHE A 1 83 ? -14.178 7.450 7.213 1.00 87.38 83 PHE A C 1
ATOM 685 O O . PHE A 1 83 ? -15.322 7.899 7.179 1.00 87.38 83 PHE A O 1
ATOM 692 N N . TYR A 1 84 ? -13.284 7.839 8.124 1.00 90.75 84 TYR A N 1
ATOM 693 C CA . TYR A 1 84 ? -13.557 8.819 9.166 1.00 90.75 84 TYR A CA 1
ATOM 694 C C . TYR A 1 84 ? -13.985 10.163 8.572 1.00 90.75 84 TYR A C 1
ATOM 696 O O . TYR A 1 84 ? -13.279 10.758 7.755 1.00 90.75 84 TYR A O 1
ATOM 704 N N . LEU A 1 85 ? -15.121 10.669 9.048 1.00 88.69 85 LEU A N 1
ATOM 705 C CA . LEU A 1 85 ? -15.598 12.014 8.758 1.00 88.69 85 LEU A CA 1
ATOM 706 C C . LEU A 1 85 ? -15.345 12.916 9.960 1.00 88.69 85 LEU A C 1
ATOM 708 O O . LEU A 1 85 ? -15.596 12.529 11.098 1.00 88.69 85 LEU A O 1
ATOM 712 N N . ASN A 1 86 ? -14.933 14.161 9.714 1.00 89.19 86 ASN A N 1
ATOM 713 C CA . ASN A 1 86 ? -14.693 15.128 10.791 1.00 89.19 86 ASN A CA 1
ATOM 714 C C . ASN A 1 86 ? -15.924 15.347 11.689 1.00 89.19 86 ASN A C 1
ATOM 716 O O . ASN A 1 86 ? -15.764 15.618 12.875 1.00 89.19 86 ASN A O 1
ATOM 720 N N . SER A 1 87 ? -17.136 15.185 11.146 1.00 89.12 87 SER A N 1
ATOM 721 C CA . SER A 1 87 ? -18.397 15.288 11.892 1.00 89.12 87 SER A CA 1
ATOM 722 C C . SER A 1 87 ? -18.579 14.202 12.956 1.00 89.12 87 SER A C 1
ATOM 724 O O . SER A 1 87 ? -19.374 14.386 13.874 1.00 89.12 87 SER A O 1
ATOM 726 N N . TRP A 1 88 ? -17.857 13.082 12.865 1.00 89.06 88 TRP A N 1
ATOM 727 C CA . TRP A 1 88 ? -17.922 12.011 13.857 1.00 89.06 88 TRP A CA 1
ATOM 728 C C . TRP A 1 88 ? -17.276 12.408 15.185 1.00 89.06 88 TRP A C 1
ATOM 730 O O . TRP A 1 88 ? -17.722 11.958 16.243 1.00 89.06 88 TRP A O 1
ATOM 740 N N . GLY A 1 89 ? -16.241 13.253 15.139 1.00 87.06 89 GLY A N 1
ATOM 741 C CA . GLY A 1 89 ? -15.485 13.668 16.317 1.00 87.06 89 GLY A CA 1
ATOM 742 C C . GLY A 1 89 ? -15.018 12.476 17.161 1.00 87.06 89 GLY A C 1
ATOM 743 O O . GLY A 1 89 ? -14.574 11.449 16.646 1.00 87.06 89 GLY A O 1
ATOM 744 N N . SER A 1 90 ? -15.171 12.590 18.480 1.00 85.06 90 SER A N 1
ATOM 745 C CA . SER A 1 90 ? -14.882 11.506 19.429 1.00 85.06 90 SER A CA 1
ATOM 746 C C . SER A 1 90 ? -15.885 10.346 19.372 1.00 85.06 90 SER A C 1
ATOM 748 O O . SER A 1 90 ? -15.596 9.271 19.883 1.00 85.06 90 SER A O 1
ATOM 750 N N . ASN A 1 91 ? -17.040 10.515 18.722 1.00 87.38 91 ASN A N 1
ATOM 751 C CA . ASN A 1 91 ? -18.110 9.514 18.660 1.00 87.38 91 ASN A CA 1
ATOM 752 C C . ASN A 1 91 ? -18.013 8.595 17.429 1.00 87.38 91 ASN A C 1
ATOM 754 O O . ASN A 1 91 ? -19.005 7.978 17.033 1.00 87.38 91 ASN A O 1
ATOM 758 N N . TRP A 1 92 ? -16.827 8.474 16.826 1.00 89.25 92 TRP A N 1
ATOM 759 C CA . TRP A 1 92 ? -16.574 7.635 15.649 1.00 89.25 92 TRP A CA 1
ATOM 760 C C . TRP A 1 92 ? -17.070 6.194 15.827 1.00 89.25 92 TRP A C 1
ATOM 762 O O . TRP A 1 92 ? -17.644 5.633 14.896 1.00 89.25 92 TRP A O 1
ATOM 772 N N . ARG A 1 93 ? -16.951 5.640 17.041 1.00 89.12 93 ARG A N 1
ATOM 773 C CA . ARG A 1 93 ? -17.329 4.260 17.380 1.00 89.12 93 ARG A CA 1
ATOM 774 C C . ARG A 1 93 ? -18.780 3.918 17.038 1.00 89.12 93 ARG A C 1
ATOM 776 O O . ARG A 1 93 ? -19.046 2.815 16.581 1.00 89.12 93 ARG A O 1
ATOM 783 N N . ARG A 1 94 ? -19.715 4.862 17.207 1.00 86.06 94 ARG A N 1
ATOM 784 C CA . ARG A 1 94 ? -21.151 4.641 16.936 1.00 86.06 94 ARG A CA 1
ATOM 785 C C . ARG A 1 94 ? -21.465 4.417 15.457 1.00 86.06 94 ARG A C 1
ATOM 787 O O . ARG A 1 94 ? -22.544 3.940 15.137 1.00 86.06 94 ARG A O 1
ATOM 794 N N . ASN A 1 95 ? -20.538 4.776 14.572 1.00 83.38 95 ASN A N 1
ATOM 795 C CA . ASN A 1 95 ? -20.701 4.648 13.127 1.00 83.38 95 ASN A CA 1
ATOM 796 C C . ASN A 1 95 ? -20.123 3.329 12.584 1.00 83.38 95 ASN A C 1
ATOM 798 O O . ASN A 1 95 ? -20.103 3.134 11.368 1.00 83.38 95 ASN A O 1
ATOM 802 N N . ILE A 1 96 ? -19.615 2.456 13.466 1.00 83.12 96 ILE A N 1
ATOM 803 C CA . ILE A 1 96 ? -19.028 1.162 13.115 1.00 83.12 96 ILE A CA 1
ATOM 804 C C . ILE A 1 96 ? -19.951 0.056 13.621 1.00 83.12 96 ILE A C 1
ATOM 806 O O . ILE A 1 96 ? -20.146 -0.081 14.828 1.00 83.12 96 ILE A O 1
ATOM 810 N N . THR A 1 97 ? -20.500 -0.739 12.707 1.00 74.50 97 THR A N 1
ATOM 811 C CA . THR A 1 97 ? -21.398 -1.854 13.033 1.00 74.50 97 THR A CA 1
ATOM 812 C C . THR A 1 97 ? -20.942 -3.139 12.342 1.00 74.50 97 THR A C 1
ATOM 814 O O . THR A 1 97 ? -20.143 -3.116 11.405 1.00 74.50 97 THR A O 1
ATOM 817 N N . VAL A 1 98 ? -21.427 -4.277 12.828 1.00 69.88 98 VAL A N 1
ATOM 818 C CA . VAL A 1 98 ? -21.357 -5.578 12.145 1.00 69.88 98 VAL A CA 1
ATOM 819 C C . VAL A 1 98 ? -22.781 -6.036 11.874 1.00 69.88 98 VAL A C 1
ATOM 821 O O . VAL A 1 98 ? -23.691 -5.653 12.611 1.00 69.88 98 VAL A O 1
ATOM 824 N N . ASP A 1 99 ? -22.979 -6.821 10.820 1.00 61.47 99 ASP A N 1
ATOM 825 C CA . ASP A 1 99 ? -24.272 -7.471 10.602 1.00 61.47 99 ASP A CA 1
ATOM 826 C C . ASP A 1 99 ? -24.553 -8.494 11.701 1.00 61.47 99 ASP A C 1
ATOM 828 O O . ASP A 1 99 ? -23.631 -9.099 12.241 1.00 61.47 99 ASP A O 1
ATOM 832 N N . GLU A 1 100 ? -25.824 -8.710 12.011 1.00 55.81 100 GLU A N 1
ATOM 833 C CA . GLU A 1 100 ? -26.278 -9.853 12.797 1.00 55.81 100 GLU A CA 1
ATOM 834 C C . GLU A 1 100 ? -26.871 -10.866 11.812 1.00 55.81 100 GLU A C 1
ATOM 836 O O . GLU A 1 100 ? -27.850 -10.573 11.126 1.00 55.81 100 GLU A O 1
ATOM 841 N N . ILE A 1 101 ? -26.230 -12.026 11.677 1.00 55.72 101 ILE A N 1
ATOM 842 C CA . ILE A 1 101 ? -26.662 -13.102 10.780 1.00 55.72 101 ILE A CA 1
ATOM 843 C C . ILE A 1 101 ? -27.130 -14.250 11.669 1.00 55.72 101 ILE A C 1
ATOM 845 O O . ILE A 1 101 ? -26.353 -14.768 12.469 1.00 55.72 101 ILE A O 1
ATOM 849 N N . ASP A 1 102 ? -28.412 -14.604 11.565 1.00 50.00 102 ASP A N 1
ATOM 850 C CA . ASP A 1 102 ? -29.052 -15.676 12.341 1.00 50.00 102 ASP A CA 1
ATOM 851 C C . ASP A 1 102 ? -28.878 -15.551 13.874 1.00 50.00 102 ASP A C 1
ATOM 853 O O . ASP A 1 102 ? -28.758 -16.546 14.587 1.00 50.00 102 ASP A O 1
ATOM 857 N N . GLY A 1 103 ? -28.862 -14.319 14.399 1.00 52.47 103 GLY A N 1
ATOM 858 C CA . GLY A 1 103 ? -28.712 -14.041 15.837 1.00 52.47 103 GLY A CA 1
ATOM 859 C C . GLY A 1 103 ? -27.269 -14.091 16.356 1.00 52.47 103 GLY A C 1
ATOM 860 O O . GLY A 1 103 ? -27.045 -14.035 17.565 1.00 52.47 103 GLY A O 1
ATOM 861 N N . ALA A 1 104 ? -26.281 -14.207 15.462 1.00 52.31 104 ALA A N 1
ATOM 862 C CA . ALA A 1 104 ? -24.861 -14.125 15.781 1.00 52.31 104 ALA A CA 1
ATOM 863 C C . ALA A 1 104 ? -24.202 -12.943 15.056 1.00 52.31 104 ALA A C 1
ATOM 865 O O . ALA A 1 104 ? -24.558 -12.600 13.928 1.00 52.31 104 ALA A O 1
ATOM 866 N N . ALA A 1 105 ? -23.201 -12.327 15.689 1.00 57.50 105 ALA A N 1
ATOM 867 C CA . ALA A 1 105 ? -22.423 -11.270 15.053 1.00 57.50 105 ALA A CA 1
ATOM 868 C C . ALA A 1 105 ? -21.702 -11.815 13.805 1.00 57.50 105 ALA A C 1
ATOM 870 O O . ALA A 1 105 ? -20.922 -12.768 13.863 1.00 57.50 105 ALA A O 1
ATOM 871 N N . GLY A 1 106 ? -21.974 -11.198 12.663 1.00 59.53 106 GLY A N 1
ATOM 872 C CA . GLY A 1 106 ? -21.322 -11.462 11.395 1.00 59.53 106 GLY A CA 1
ATOM 873 C C . GLY A 1 106 ? -19.839 -11.094 11.435 1.00 59.53 106 GLY A C 1
ATOM 874 O O . GLY A 1 106 ? -19.364 -10.314 12.259 1.00 59.53 106 GLY A O 1
ATOM 875 N N . HIS A 1 107 ? -19.078 -11.655 10.498 1.00 62.66 107 HIS A N 1
ATOM 876 C CA . HIS A 1 107 ? -17.635 -11.420 10.410 1.00 62.66 107 HIS A CA 1
ATOM 877 C C . HIS A 1 107 ? -17.282 -10.167 9.589 1.00 62.66 107 HIS A C 1
ATOM 879 O O . HIS A 1 107 ? -16.104 -9.803 9.509 1.00 62.66 107 HIS A O 1
ATOM 885 N N . GLU A 1 108 ? -18.284 -9.519 8.987 1.00 65.12 108 GLU A N 1
ATOM 886 C CA . GLU A 1 108 ? -18.134 -8.368 8.102 1.00 65.12 108 GLU A CA 1
ATOM 887 C C . GLU A 1 108 ? -18.456 -7.055 8.819 1.00 65.12 108 GLU A C 1
ATOM 889 O O . GLU A 1 108 ? -19.536 -6.867 9.377 1.00 65.12 108 GLU A O 1
ATOM 894 N N . VAL A 1 109 ? -17.500 -6.126 8.779 1.00 64.50 109 VAL A N 1
ATOM 895 C CA . VAL A 1 109 ? -17.665 -4.769 9.309 1.00 64.50 109 VAL A CA 1
ATOM 896 C C . VAL A 1 109 ? -18.343 -3.899 8.261 1.00 64.50 109 VAL A C 1
ATOM 898 O O . VAL A 1 109 ? -17.852 -3.780 7.134 1.00 64.50 109 VAL A O 1
ATOM 901 N N . LYS A 1 110 ? -19.419 -3.226 8.662 1.00 65.00 110 LYS A N 1
ATOM 902 C CA . LYS A 1 110 ? -20.081 -2.186 7.880 1.00 65.00 110 LYS A CA 1
ATOM 903 C C . LYS A 1 110 ? -19.698 -0.800 8.387 1.00 65.00 110 LYS A C 1
ATOM 905 O O . LYS A 1 110 ? -19.589 -0.537 9.584 1.00 65.00 110 LYS A O 1
ATOM 910 N N . MET A 1 111 ? -19.535 0.110 7.434 1.00 64.19 111 MET A N 1
ATOM 911 C CA . MET A 1 111 ? -19.513 1.553 7.665 1.00 64.19 111 MET A CA 1
ATOM 912 C C . MET A 1 111 ? -20.487 2.181 6.672 1.00 64.19 111 MET A C 1
ATOM 914 O O . MET A 1 111 ? -20.449 1.855 5.487 1.00 64.19 111 MET A O 1
ATOM 918 N N . PHE A 1 112 ? -21.355 3.075 7.151 1.00 59.78 112 PHE A N 1
ATOM 919 C CA . PHE A 1 112 ? -22.396 3.730 6.340 1.00 59.78 112 PHE A CA 1
ATOM 920 C C . PHE A 1 112 ? -23.403 2.776 5.675 1.00 59.78 112 PHE A C 1
ATOM 922 O O . PHE A 1 112 ? -23.844 3.048 4.560 1.00 59.78 112 PHE A O 1
ATOM 929 N N . ASP A 1 113 ? -23.734 1.654 6.322 1.00 59.47 113 ASP A N 1
ATOM 930 C CA . ASP A 1 113 ? -24.655 0.635 5.782 1.00 59.47 113 ASP A CA 1
ATOM 931 C C . ASP A 1 113 ? -24.235 0.090 4.396 1.00 59.47 113 ASP A C 1
ATOM 933 O O . ASP A 1 113 ? -25.030 -0.421 3.610 1.00 59.47 113 ASP A O 1
ATOM 937 N N . ARG A 1 114 ? -22.941 0.217 4.073 1.00 57.66 114 ARG A N 1
ATOM 938 C CA . ARG A 1 114 ? -22.331 -0.280 2.840 1.00 57.66 114 ARG A CA 1
ATOM 939 C C . ARG A 1 114 ? -21.273 -1.317 3.171 1.00 57.66 114 ARG A C 1
ATOM 941 O O . ARG A 1 114 ? -20.486 -1.153 4.106 1.00 57.66 114 ARG A O 1
ATOM 948 N N . GLN A 1 115 ? -21.238 -2.371 2.363 1.00 60.66 115 GLN A N 1
ATOM 949 C CA . GLN A 1 115 ? -20.198 -3.385 2.447 1.00 60.66 115 GLN A CA 1
ATOM 950 C C . GLN A 1 115 ? -18.851 -2.761 2.061 1.00 60.66 115 GLN A C 1
ATOM 952 O O . GLN A 1 115 ? -18.702 -2.158 0.993 1.00 60.66 115 GLN A O 1
ATOM 957 N N . ILE A 1 116 ? -17.860 -2.887 2.942 1.00 66.56 116 ILE A N 1
ATOM 958 C CA . ILE A 1 116 ? -16.517 -2.370 2.688 1.00 66.56 116 ILE A CA 1
ATOM 959 C C . ILE A 1 116 ? -15.769 -3.388 1.830 1.00 66.56 116 ILE A C 1
ATOM 961 O O . ILE A 1 116 ? -15.246 -4.384 2.328 1.00 66.56 116 ILE A O 1
ATOM 965 N N . ILE A 1 117 ? -15.685 -3.118 0.529 1.00 69.38 117 ILE A N 1
ATOM 966 C CA . ILE A 1 117 ? -14.939 -3.962 -0.405 1.00 69.38 117 ILE A CA 1
ATOM 967 C C . ILE A 1 117 ? -13.438 -3.704 -0.221 1.00 69.38 117 ILE A C 1
ATOM 969 O O . ILE A 1 117 ? -12.948 -2.584 -0.388 1.00 69.38 117 ILE A O 1
ATOM 973 N N . GLY A 1 118 ? -12.697 -4.748 0.151 1.00 74.44 118 GLY A N 1
ATOM 974 C CA . GLY A 1 118 ? -11.235 -4.736 0.173 1.00 74.44 118 GLY A CA 1
ATOM 975 C C . GLY A 1 118 ? -10.647 -5.173 -1.168 1.00 74.44 118 GLY A C 1
ATOM 976 O O . GLY A 1 118 ? -11.215 -6.024 -1.845 1.00 74.44 118 GLY A O 1
ATOM 977 N N . SER A 1 119 ? -9.479 -4.637 -1.521 1.00 82.38 119 SER A N 1
ATOM 978 C CA . SER A 1 119 ? -8.690 -5.139 -2.650 1.00 82.38 119 SER A CA 1
ATOM 979 C C . SER A 1 119 ? -7.786 -6.279 -2.190 1.00 82.38 119 SER A C 1
ATOM 981 O O . SER A 1 119 ? -7.063 -6.145 -1.198 1.00 82.38 119 SER A O 1
ATOM 98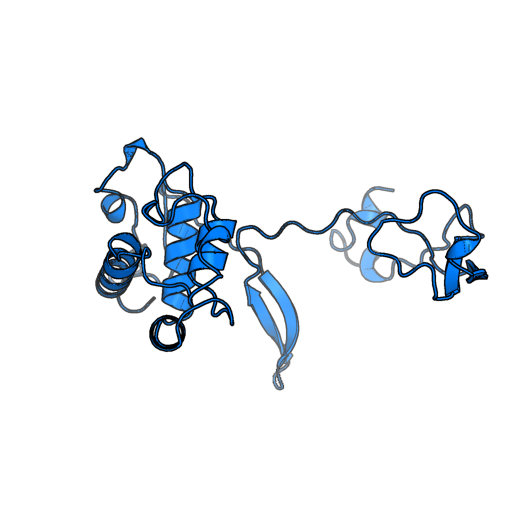3 N N . TYR A 1 120 ? -7.799 -7.383 -2.930 1.00 88.25 120 TYR A N 1
ATOM 984 C CA . TYR A 1 120 ? -6.977 -8.562 -2.670 1.00 88.25 120 TYR A CA 1
ATOM 985 C C . TYR A 1 120 ? -6.212 -8.947 -3.933 1.00 88.25 120 TYR A C 1
ATOM 987 O O . TYR A 1 120 ? -6.717 -8.787 -5.042 1.00 88.25 120 TYR A O 1
ATOM 995 N N . LEU A 1 121 ? -5.002 -9.472 -3.760 1.00 92.88 121 LEU A N 1
ATOM 996 C CA . LEU A 1 121 ? -4.234 -10.106 -4.824 1.00 92.88 121 LEU A CA 1
ATOM 997 C C . LEU A 1 121 ? -4.091 -11.592 -4.527 1.00 92.88 121 LEU A C 1
ATOM 999 O O . LEU A 1 121 ? -3.813 -11.988 -3.393 1.00 92.88 121 LEU A O 1
ATOM 1003 N N . ARG A 1 122 ? -4.258 -12.413 -5.562 1.00 94.50 122 ARG A N 1
ATOM 1004 C CA . ARG A 1 122 ? -3.930 -13.834 -5.500 1.00 94.50 122 ARG A CA 1
ATOM 1005 C C . ARG A 1 122 ? -2.429 -14.007 -5.693 1.00 94.50 122 ARG A C 1
ATOM 1007 O O . ARG A 1 122 ? -1.884 -13.542 -6.690 1.00 94.50 122 ARG A O 1
ATOM 1014 N N . VAL A 1 123 ? -1.784 -14.717 -4.774 1.00 95.12 123 VAL A N 1
ATOM 1015 C CA . VAL A 1 123 ? -0.356 -15.051 -4.836 1.00 95.12 123 VAL A CA 1
ATOM 1016 C C . VAL A 1 123 ? -0.214 -16.569 -4.776 1.00 95.12 123 VAL A C 1
ATOM 1018 O O . VAL A 1 123 ? 0.032 -17.156 -3.724 1.00 95.12 123 VAL A O 1
ATOM 1021 N N . GLY A 1 124 ? -0.416 -17.202 -5.932 1.00 94.81 124 GLY A N 1
ATOM 1022 C CA . GLY A 1 124 ? -0.358 -18.654 -6.086 1.00 94.81 124 GLY A CA 1
ATOM 1023 C C . GLY A 1 124 ? -1.514 -19.409 -5.422 1.00 94.81 124 GLY A C 1
ATOM 1024 O O . GLY A 1 124 ? -2.572 -18.844 -5.113 1.00 94.81 124 GLY A O 1
ATOM 1025 N N . PHE A 1 125 ? -1.276 -20.703 -5.228 1.00 95.62 125 PHE A N 1
ATOM 1026 C CA . PHE A 1 125 ? -2.194 -21.669 -4.633 1.00 95.62 125 PHE A CA 1
ATOM 1027 C C . PHE A 1 125 ? -1.538 -22.327 -3.410 1.00 95.62 125 PHE A C 1
ATOM 1029 O O . PHE A 1 125 ? -0.317 -22.237 -3.240 1.00 95.62 125 PHE A O 1
ATOM 1036 N N . ASP A 1 126 ? -2.339 -22.897 -2.513 1.00 92.75 126 ASP A N 1
ATOM 1037 C CA . ASP A 1 126 ? -1.837 -23.770 -1.447 1.00 92.75 126 ASP A CA 1
ATOM 1038 C C . ASP A 1 126 ? -1.670 -25.219 -1.940 1.00 92.75 126 ASP A C 1
ATOM 1040 O O . ASP A 1 126 ? -1.928 -25.522 -3.102 1.00 92.75 126 ASP A O 1
ATOM 1044 N N . GLU A 1 127 ? -1.215 -26.116 -1.061 1.00 94.00 127 GLU A N 1
ATOM 1045 C CA . GLU A 1 127 ? -1.019 -27.541 -1.387 1.00 94.00 127 GLU A CA 1
ATOM 1046 C C . GLU A 1 127 ? -2.322 -28.268 -1.768 1.00 94.00 127 GLU A C 1
ATOM 1048 O O . GLU A 1 127 ? -2.274 -29.367 -2.310 1.00 94.00 127 GLU A O 1
ATOM 1053 N N . GLY A 1 128 ? -3.482 -27.668 -1.485 1.00 95.19 128 GLY A N 1
ATOM 1054 C CA . GLY A 1 128 ? -4.800 -28.180 -1.846 1.00 95.19 128 GLY A CA 1
ATOM 1055 C C . GLY A 1 128 ? -5.457 -27.416 -2.996 1.00 95.19 128 GLY A C 1
ATOM 1056 O O . GLY A 1 128 ? -6.685 -27.426 -3.079 1.00 95.19 128 GLY A O 1
ATOM 1057 N 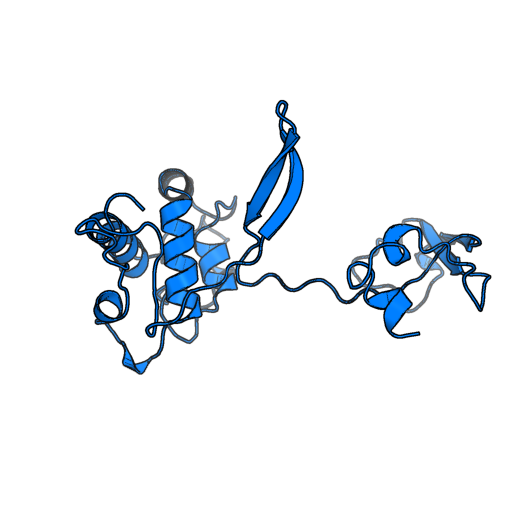N . ASP A 1 129 ? -4.677 -26.717 -3.828 1.00 93.12 129 ASP A N 1
ATOM 1058 C CA . ASP A 1 129 ? -5.135 -25.914 -4.972 1.00 93.12 129 ASP A CA 1
ATOM 1059 C C . ASP A 1 129 ? -6.126 -24.785 -4.622 1.00 93.12 129 ASP A C 1
ATOM 1061 O O . ASP A 1 129 ? -6.853 -24.265 -5.477 1.00 93.12 129 ASP A O 1
ATOM 1065 N N . LYS A 1 130 ? -6.147 -24.325 -3.367 1.00 93.75 130 LYS A N 1
ATOM 1066 C CA . LYS A 1 130 ? -6.965 -23.175 -2.961 1.00 93.75 130 LYS A CA 1
ATOM 1067 C C . LYS A 1 130 ? -6.223 -21.873 -3.204 1.00 93.75 130 LYS A C 1
ATOM 1069 O O . LYS A 1 130 ? -5.003 -21.776 -3.083 1.00 93.75 130 LYS A O 1
ATOM 1074 N N . TRP A 1 131 ? -6.977 -20.824 -3.520 1.00 95.56 131 TRP A N 1
ATOM 1075 C CA . TRP A 1 131 ? -6.406 -19.501 -3.755 1.00 95.56 131 TRP A CA 1
ATOM 1076 C C . TRP A 1 131 ? -5.792 -18.924 -2.486 1.00 95.56 131 TRP A C 1
ATOM 1078 O O . TRP A 1 131 ? -6.458 -18.777 -1.461 1.00 95.56 131 TRP A O 1
ATOM 1088 N N . ARG A 1 132 ? -4.540 -18.480 -2.593 1.00 93.62 132 ARG A N 1
ATOM 1089 C CA . ARG A 1 132 ? -3.883 -17.713 -1.537 1.00 93.62 132 ARG A CA 1
ATOM 1090 C C . ARG A 1 132 ? -4.107 -16.229 -1.786 1.00 93.62 132 ARG A C 1
ATOM 1092 O O . ARG A 1 132 ? -3.437 -15.616 -2.617 1.00 93.62 132 ARG A O 1
ATOM 1099 N N . LEU A 1 133 ? -5.095 -15.666 -1.098 1.00 90.31 133 LEU A N 1
ATOM 1100 C CA . LEU A 1 133 ? -5.482 -14.263 -1.224 1.00 90.31 133 LEU A CA 1
ATOM 1101 C C . LEU A 1 133 ? -4.817 -13.412 -0.142 1.00 90.31 133 LEU A C 1
ATOM 1103 O O . LEU A 1 133 ? -4.906 -13.713 1.046 1.00 90.31 133 LEU A O 1
ATOM 1107 N N . PHE A 1 134 ? -4.202 -12.309 -0.557 1.00 87.25 134 PHE A N 1
ATOM 1108 C CA . PHE A 1 134 ? -3.562 -11.345 0.331 1.00 87.25 134 PHE A CA 1
ATOM 1109 C C . PHE A 1 134 ? -4.204 -9.977 0.162 1.00 87.25 134 PHE A C 1
ATOM 1111 O O . PHE A 1 134 ? -4.356 -9.478 -0.954 1.00 87.25 134 PHE A O 1
ATOM 1118 N N . LYS A 1 135 ? -4.580 -9.358 1.281 1.00 83.56 135 LYS A N 1
ATOM 1119 C CA . LYS A 1 135 ? -5.158 -8.017 1.274 1.00 83.56 135 LYS A CA 1
ATOM 1120 C C . LYS A 1 135 ? -4.089 -6.996 0.913 1.00 83.56 135 LYS A C 1
ATOM 1122 O O . LYS A 1 135 ? -3.038 -6.937 1.549 1.00 83.56 135 LYS A O 1
ATOM 1127 N N . VAL A 1 136 ? -4.386 -6.159 -0.070 1.00 87.69 136 VAL A N 1
ATOM 1128 C CA . VAL A 1 136 ? -3.520 -5.043 -0.440 1.00 87.69 136 VAL A CA 1
ATOM 1129 C C . VAL A 1 136 ? -3.733 -3.887 0.543 1.00 87.69 136 VAL A C 1
ATOM 1131 O O . VAL A 1 136 ? -4.820 -3.716 1.106 1.00 87.69 136 VAL A O 1
ATOM 1134 N N . ARG A 1 137 ? -2.693 -3.075 0.769 1.00 83.06 137 ARG A N 1
ATOM 1135 C CA . ARG A 1 137 ? -2.810 -1.838 1.552 1.00 83.06 137 ARG A CA 1
ATOM 1136 C C . ARG A 1 137 ? -3.948 -0.962 1.029 1.00 83.06 137 ARG A C 1
ATOM 1138 O O . ARG A 1 137 ? -4.173 -0.847 -0.169 1.00 83.06 137 ARG A O 1
ATOM 1145 N N . GLN A 1 138 ? -4.641 -0.300 1.949 1.00 80.19 138 GLN A N 1
ATOM 1146 C CA . GLN A 1 138 ? -5.795 0.533 1.612 1.00 80.19 138 GLN A CA 1
ATOM 1147 C C . GLN A 1 138 ? -5.445 1.792 0.816 1.00 80.19 138 GLN A C 1
ATOM 1149 O O . GLN A 1 138 ? -6.328 2.337 0.162 1.00 80.19 138 GLN A O 1
ATOM 1154 N N . ASP A 1 139 ? -4.198 2.250 0.898 1.00 81.12 139 ASP A N 1
ATOM 1155 C CA . ASP A 1 139 ? -3.655 3.377 0.141 1.00 81.12 139 ASP A CA 1
ATOM 1156 C C . ASP A 1 139 ? -2.831 2.938 -1.079 1.00 81.12 139 ASP A C 1
ATOM 1158 O O . ASP A 1 139 ? -2.188 3.769 -1.713 1.00 81.12 139 ASP A O 1
ATOM 1162 N N . PHE A 1 140 ? -2.830 1.644 -1.414 1.00 85.25 140 PHE A N 1
ATOM 1163 C CA . PHE A 1 140 ? -2.165 1.163 -2.616 1.00 85.25 140 PHE A CA 1
ATOM 1164 C C . PHE A 1 140 ? -2.961 1.541 -3.860 1.00 85.25 140 PHE A C 1
ATOM 1166 O O . PHE A 1 140 ? -4.163 1.286 -3.956 1.00 85.25 140 PHE A O 1
ATOM 1173 N N . ILE A 1 141 ? -2.243 2.073 -4.839 1.00 85.50 141 ILE A N 1
ATOM 1174 C CA . ILE A 1 141 ?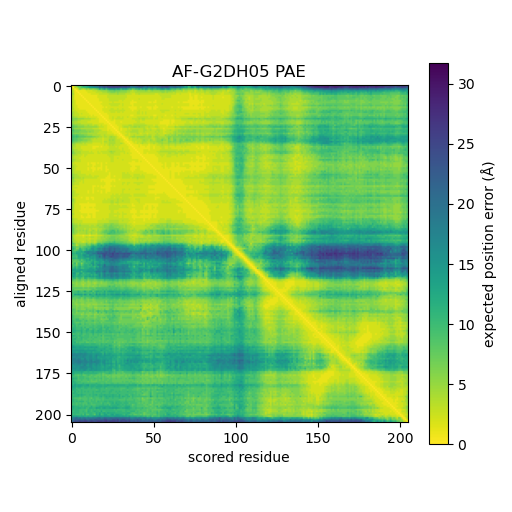 -2.714 2.306 -6.196 1.00 85.50 141 ILE A CA 1
ATOM 1175 C C . ILE A 1 141 ? -1.699 1.617 -7.105 1.00 85.50 141 ILE A C 1
ATOM 1177 O O . ILE A 1 141 ? -0.492 1.708 -6.862 1.00 85.50 141 ILE A O 1
ATOM 1181 N N . ALA A 1 142 ? -2.179 0.878 -8.107 1.00 88.56 142 ALA A N 1
ATOM 1182 C CA . ALA A 1 142 ? -1.289 0.258 -9.080 1.00 88.56 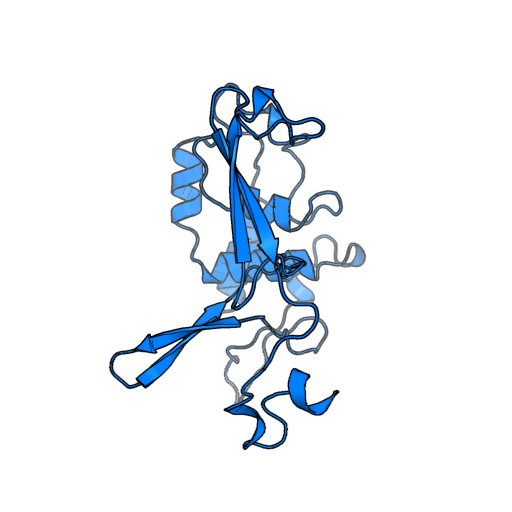142 ALA A CA 1
ATOM 1183 C C . ALA A 1 142 ? -0.479 1.352 -9.784 1.00 88.56 142 ALA A C 1
ATOM 1185 O O . ALA A 1 142 ? -1.032 2.383 -10.153 1.00 88.56 142 ALA A O 1
ATOM 1186 N N . ALA A 1 143 ? 0.827 1.137 -9.938 1.00 91.75 143 ALA A N 1
ATOM 1187 C CA . ALA A 1 143 ? 1.670 2.093 -10.638 1.00 91.75 143 ALA A CA 1
ATOM 1188 C C . ALA A 1 143 ? 1.213 2.236 -12.094 1.00 91.75 143 ALA A C 1
ATOM 1190 O O . ALA A 1 143 ? 0.922 1.230 -12.753 1.00 91.75 143 ALA A O 1
ATOM 1191 N N . ASP A 1 144 ? 1.226 3.469 -12.595 1.00 93.81 144 ASP A N 1
ATOM 1192 C CA . ASP A 1 144 ? 1.097 3.718 -14.023 1.00 93.81 144 ASP A CA 1
ATOM 1193 C C . ASP A 1 144 ? 2.325 3.146 -14.725 1.00 93.81 144 ASP A C 1
ATOM 1195 O O . ASP A 1 144 ? 3.470 3.512 -14.443 1.00 93.81 144 ASP A O 1
ATOM 1199 N N . LYS A 1 145 ? 2.082 2.193 -15.620 1.00 93.25 145 LYS A N 1
ATOM 1200 C CA . LYS A 1 145 ? 3.131 1.528 -16.386 1.00 93.25 145 LYS A CA 1
ATOM 1201 C C . LYS A 1 145 ? 3.095 2.042 -17.814 1.00 93.25 145 LYS A C 1
ATOM 1203 O O . LYS A 1 145 ? 2.082 1.912 -18.493 1.00 93.25 145 LYS A O 1
ATOM 1208 N N . VAL A 1 146 ? 4.229 2.560 -18.273 1.00 94.25 146 VAL A N 1
ATOM 1209 C CA . VAL A 1 146 ? 4.496 2.794 -19.694 1.00 94.25 146 VAL A CA 1
ATOM 1210 C C . VAL A 1 146 ? 5.347 1.630 -20.184 1.00 94.25 146 VAL A C 1
ATOM 1212 O O . VAL A 1 146 ? 6.417 1.372 -19.632 1.00 94.25 146 VAL A O 1
ATOM 1215 N N . GLN A 1 147 ? 4.855 0.885 -21.172 1.00 94.69 147 GLN A N 1
ATOM 1216 C CA . GLN A 1 147 ? 5.581 -0.256 -21.724 1.00 94.69 147 GLN A CA 1
ATOM 1217 C C . GLN A 1 147 ? 6.809 0.231 -22.504 1.00 94.69 147 GLN A C 1
ATOM 1219 O O . GLN A 1 147 ? 6.683 1.037 -23.423 1.00 94.69 147 GLN A O 1
ATOM 1224 N N . MET A 1 148 ? 7.993 -0.264 -22.133 1.00 95.38 148 MET A N 1
ATOM 1225 C CA . MET A 1 148 ? 9.266 0.107 -22.770 1.00 95.38 148 MET A CA 1
ATOM 1226 C C . MET A 1 148 ? 9.828 -0.990 -23.686 1.00 95.38 148 MET A C 1
ATOM 1228 O O . MET A 1 148 ? 10.630 -0.686 -24.569 1.00 95.38 148 MET A O 1
ATOM 1232 N N . GLU A 1 149 ? 9.405 -2.240 -23.483 1.00 96.62 149 GLU A N 1
ATOM 1233 C CA . GLU A 1 149 ? 9.885 -3.457 -24.151 1.00 96.62 149 GLU A CA 1
ATOM 1234 C C . GLU A 1 149 ? 8.715 -4.454 -24.304 1.00 96.62 149 GLU A C 1
ATOM 1236 O O . GLU A 1 149 ? 7.744 -4.386 -23.540 1.00 96.62 149 GLU A O 1
ATOM 1241 N N . ASP A 1 150 ? 8.809 -5.353 -25.286 1.00 94.81 150 ASP A N 1
ATOM 1242 C CA . ASP A 1 150 ? 7.932 -6.526 -25.455 1.00 94.81 150 ASP A CA 1
ATOM 1243 C C . ASP A 1 150 ? 8.757 -7.729 -25.964 1.00 94.81 150 ASP A C 1
ATOM 1245 O O . ASP A 1 150 ? 9.591 -8.219 -25.203 1.00 94.81 150 ASP A O 1
ATOM 1249 N N . ASP A 1 151 ? 8.607 -8.160 -27.224 1.00 96.06 151 ASP A N 1
ATOM 1250 C CA . ASP A 1 151 ? 9.324 -9.315 -27.791 1.00 96.06 151 ASP A CA 1
ATOM 1251 C C . ASP A 1 151 ? 10.704 -8.931 -28.359 1.00 96.06 151 ASP A C 1
ATOM 1253 O O . ASP A 1 151 ? 11.729 -9.498 -27.970 1.00 96.06 151 ASP A O 1
ATOM 1257 N N . ILE A 1 152 ? 10.774 -7.906 -29.221 1.00 97.00 152 ILE A N 1
ATOM 1258 C CA . ILE A 1 152 ? 12.022 -7.504 -29.891 1.00 97.00 152 ILE A CA 1
ATOM 1259 C C . ILE A 1 152 ? 12.513 -6.146 -29.374 1.00 97.00 152 ILE A C 1
ATOM 1261 O O . ILE A 1 152 ? 11.941 -5.090 -29.650 1.00 97.00 152 ILE A O 1
ATOM 1265 N N . SER A 1 153 ? 13.648 -6.159 -28.667 1.00 98.06 153 SER A N 1
ATOM 1266 C CA . SER A 1 153 ? 14.259 -4.956 -28.084 1.00 98.06 153 SER A CA 1
ATOM 1267 C C . SER A 1 153 ? 15.735 -4.804 -28.449 1.00 98.06 153 SER A C 1
ATOM 1269 O O . SER A 1 153 ? 16.519 -5.750 -28.373 1.00 98.06 153 SER A O 1
ATOM 1271 N N . ALA A 1 154 ? 16.142 -3.579 -28.779 1.00 98.00 154 ALA A N 1
ATOM 1272 C CA . ALA A 1 154 ? 17.544 -3.193 -28.896 1.00 98.00 154 ALA A CA 1
ATOM 1273 C C . ALA A 1 154 ? 18.015 -2.545 -27.589 1.00 98.00 154 ALA A C 1
ATOM 1275 O O . ALA A 1 154 ? 17.265 -1.812 -26.939 1.00 98.00 154 ALA A O 1
ATOM 1276 N N . SER A 1 155 ? 19.271 -2.783 -27.198 1.00 97.88 155 SER A N 1
ATOM 1277 C CA . SER A 1 155 ? 19.830 -2.167 -25.994 1.00 97.88 155 SER A CA 1
ATOM 1278 C C . SER A 1 155 ? 21.305 -1.814 -26.126 1.00 97.88 155 SER A C 1
ATOM 1280 O O . SER A 1 155 ? 22.044 -2.445 -26.879 1.00 97.88 155 SER A O 1
ATOM 1282 N N . VAL A 1 156 ? 21.727 -0.805 -25.366 1.00 97.19 156 VAL A N 1
ATOM 1283 C CA . VAL A 1 156 ? 23.124 -0.381 -25.241 1.00 97.19 156 VAL A CA 1
ATOM 1284 C C . VAL A 1 156 ? 23.448 -0.128 -23.773 1.00 97.19 156 VAL A C 1
ATOM 1286 O O . VAL A 1 156 ? 22.592 0.306 -23.001 1.00 97.19 156 VAL A O 1
ATOM 1289 N N . VAL A 1 157 ? 24.689 -0.408 -23.380 1.00 96.88 157 VAL A N 1
ATOM 1290 C CA . VAL A 1 157 ? 25.212 -0.063 -22.057 1.00 96.88 157 VAL A CA 1
ATOM 1291 C C . VAL A 1 157 ? 26.148 1.124 -22.210 1.00 96.88 157 VAL A C 1
ATOM 1293 O O . VAL A 1 157 ? 27.102 1.069 -22.982 1.00 96.88 157 VAL A O 1
ATOM 1296 N N . VAL A 1 158 ? 25.869 2.197 -21.478 1.00 94.56 158 VAL A N 1
ATOM 1297 C CA . VAL A 1 158 ? 26.632 3.449 -21.536 1.00 94.56 158 VAL A CA 1
ATOM 1298 C C . VAL A 1 158 ? 27.007 3.905 -20.136 1.00 94.56 158 VAL A C 1
ATOM 1300 O O . VAL A 1 158 ? 26.334 3.574 -19.161 1.00 94.56 158 VAL A O 1
ATOM 1303 N N . SER A 1 159 ? 28.080 4.685 -20.021 1.00 93.56 159 SER A N 1
ATOM 1304 C CA . SER A 1 159 ? 28.390 5.379 -18.770 1.00 93.56 159 SER A CA 1
ATOM 1305 C C . SER A 1 159 ? 27.268 6.363 -18.436 1.00 93.56 159 SER A C 1
ATOM 1307 O O . SER A 1 159 ? 26.919 7.188 -19.279 1.00 93.56 159 SER A O 1
ATOM 1309 N N . ALA A 1 160 ? 26.730 6.321 -17.213 1.00 92.44 160 ALA A N 1
ATOM 1310 C CA . ALA A 1 160 ? 25.703 7.273 -16.788 1.00 92.44 160 ALA A CA 1
ATOM 1311 C C . ALA A 1 160 ? 26.212 8.723 -16.802 1.00 92.44 160 ALA A C 1
ATOM 1313 O O . ALA A 1 160 ? 25.435 9.638 -17.037 1.00 92.44 160 ALA A O 1
ATOM 1314 N N . ALA A 1 161 ? 27.519 8.936 -16.619 1.00 91.06 161 ALA A N 1
ATOM 1315 C CA . ALA A 1 161 ? 28.135 10.258 -16.716 1.00 91.06 161 ALA A CA 1
ATOM 1316 C C . ALA A 1 161 ? 28.068 10.878 -18.126 1.00 91.06 161 ALA A C 1
ATOM 1318 O O . ALA A 1 161 ? 28.283 12.077 -18.261 1.00 91.06 161 ALA A O 1
ATOM 1319 N N . ALA A 1 162 ? 27.803 10.081 -19.166 1.00 91.06 162 ALA A N 1
ATOM 1320 C CA . ALA A 1 162 ? 27.664 10.557 -20.543 1.00 91.06 162 ALA A CA 1
ATOM 1321 C C . ALA A 1 162 ? 26.210 10.898 -20.923 1.00 91.06 162 ALA A C 1
ATOM 1323 O O . ALA A 1 162 ? 25.953 11.239 -22.075 1.00 91.06 162 ALA A O 1
ATOM 1324 N N . LEU A 1 163 ? 25.258 10.762 -19.993 1.00 90.31 163 LEU A N 1
ATOM 1325 C CA . LEU A 1 163 ? 23.838 11.006 -20.229 1.00 90.31 163 LEU A CA 1
ATOM 1326 C C . LEU A 1 163 ? 23.374 12.294 -19.549 1.00 90.31 163 LEU A C 1
ATOM 1328 O O . LEU A 1 163 ? 23.706 12.565 -18.396 1.00 90.31 163 LEU A O 1
ATOM 1332 N N . GLU A 1 164 ? 22.547 13.057 -20.258 1.00 88.62 164 GLU A N 1
ATOM 1333 C CA . GLU A 1 164 ? 21.854 14.225 -19.718 1.00 88.62 164 GLU A CA 1
ATOM 1334 C C . GLU A 1 164 ? 20.464 13.834 -19.192 1.00 88.62 164 GLU A C 1
ATOM 1336 O O . GLU A 1 164 ? 19.819 12.922 -19.710 1.00 88.62 164 GLU A O 1
ATOM 1341 N N . GLY A 1 165 ? 19.987 14.523 -18.149 1.00 84.31 165 GLY A N 1
ATOM 1342 C CA . GLY A 1 165 ? 18.631 14.331 -17.617 1.00 84.31 165 GLY A CA 1
ATOM 1343 C C . GLY A 1 165 ? 18.412 13.052 -16.799 1.00 84.31 165 GLY A C 1
ATOM 1344 O O . GLY A 1 165 ? 17.267 12.681 -16.542 1.00 84.31 165 GLY A O 1
ATOM 1345 N N . CYS A 1 166 ? 19.477 12.366 -16.371 1.00 82.44 166 CYS A N 1
ATOM 1346 C CA . CYS A 1 166 ? 19.345 11.245 -15.444 1.00 82.44 166 CYS A CA 1
ATOM 1347 C C . CYS A 1 166 ? 18.746 11.705 -14.098 1.00 82.44 166 CYS A C 1
ATOM 1349 O O . CYS A 1 166 ? 19.178 12.728 -13.564 1.00 82.44 166 CYS A O 1
ATOM 1351 N N . PRO A 1 167 ? 17.807 10.940 -13.506 1.00 85.12 167 PRO A N 1
ATOM 1352 C CA . PRO A 1 167 ? 17.340 11.197 -12.146 1.00 85.12 167 PRO A CA 1
ATOM 1353 C C . PRO A 1 167 ? 18.507 11.214 -11.153 1.00 85.12 167 PRO A C 1
ATOM 1355 O O . PRO A 1 167 ? 19.417 10.393 -11.270 1.00 85.12 167 PRO A O 1
ATOM 1358 N N . GLU A 1 168 ? 18.445 12.070 -10.130 1.00 84.00 168 GLU A N 1
ATOM 1359 C CA . GLU A 1 168 ? 19.493 12.184 -9.095 1.00 84.00 168 GLU A CA 1
ATOM 1360 C C . GLU A 1 168 ? 19.775 10.859 -8.363 1.00 84.00 168 GLU A C 1
ATOM 1362 O O . GLU A 1 168 ? 20.860 10.644 -7.828 1.00 84.00 168 GLU A O 1
ATOM 1367 N N . THR A 1 169 ? 18.813 9.934 -8.373 1.00 86.06 169 THR A N 1
ATOM 1368 C CA . THR A 1 169 ? 18.951 8.587 -7.807 1.00 86.06 169 THR A CA 1
ATOM 1369 C C . THR A 1 169 ? 19.913 7.688 -8.590 1.00 86.06 169 THR A C 1
ATOM 1371 O O . THR A 1 169 ? 20.333 6.650 -8.077 1.00 86.06 169 THR A O 1
ATOM 1374 N N . ILE A 1 170 ? 20.248 8.032 -9.837 1.00 83.44 170 ILE A N 1
ATOM 1375 C CA . ILE A 1 170 ? 21.180 7.263 -10.661 1.00 83.44 170 ILE A CA 1
ATOM 1376 C C . ILE A 1 170 ? 22.615 7.624 -10.285 1.00 83.44 170 ILE A C 1
ATOM 1378 O O . ILE A 1 170 ? 23.060 8.763 -10.402 1.00 83.44 170 ILE A O 1
ATOM 1382 N N . ASN A 1 171 ? 23.384 6.611 -9.885 1.00 86.06 171 ASN A N 1
ATOM 1383 C CA . ASN A 1 171 ? 24.806 6.774 -9.624 1.00 86.06 171 ASN A CA 1
ATOM 1384 C C . ASN A 1 171 ? 25.564 6.999 -10.941 1.00 86.06 171 ASN A C 1
ATOM 1386 O O . ASN A 1 171 ? 25.826 6.052 -11.685 1.00 86.06 171 ASN A O 1
ATOM 1390 N N . THR A 1 172 ? 25.978 8.242 -11.186 1.00 86.44 172 THR A N 1
ATOM 1391 C CA . THR A 1 172 ? 26.701 8.660 -12.399 1.00 86.44 172 THR A CA 1
ATOM 1392 C C . THR A 1 172 ? 28.046 7.952 -12.601 1.00 86.44 172 THR A C 1
ATOM 1394 O O . THR A 1 172 ? 28.570 7.937 -13.711 1.00 86.44 172 THR A O 1
ATOM 1397 N N . LYS A 1 173 ? 28.596 7.300 -11.564 1.00 89.25 173 LYS A N 1
ATOM 1398 C CA . LYS A 1 173 ? 29.830 6.495 -11.644 1.00 89.25 173 LYS A CA 1
ATOM 1399 C C . LYS A 1 173 ? 29.602 5.067 -12.153 1.00 89.25 173 LYS A C 1
ATOM 1401 O O . LYS A 1 173 ? 30.554 4.294 -12.242 1.00 89.25 173 LYS A O 1
ATOM 1406 N N . ARG A 1 174 ? 28.356 4.668 -12.418 1.00 91.06 174 ARG A N 1
ATOM 1407 C CA . ARG A 1 174 ? 28.001 3.337 -12.929 1.00 91.06 174 ARG A CA 1
ATOM 1408 C C . ARG A 1 174 ? 27.549 3.432 -14.384 1.00 91.06 174 ARG A C 1
ATOM 1410 O O . ARG A 1 174 ? 27.160 4.490 -14.865 1.00 91.06 174 ARG A O 1
ATOM 1417 N N . SER A 1 175 ? 27.622 2.312 -15.096 1.00 93.94 175 SER A N 1
ATOM 1418 C CA . SER A 1 175 ? 26.980 2.202 -16.407 1.00 93.94 175 SER A CA 1
ATOM 1419 C C . SER A 1 175 ? 25.486 1.929 -16.244 1.00 93.94 175 SER A C 1
ATOM 1421 O O . SER A 1 175 ? 25.079 1.293 -15.271 1.00 93.94 175 SER A O 1
ATOM 1423 N N . VAL A 1 176 ? 24.683 2.382 -17.201 1.00 93.62 176 VAL A N 1
ATOM 1424 C CA . VAL A 1 176 ? 23.242 2.119 -17.284 1.00 93.62 176 VAL A CA 1
ATOM 1425 C C . VAL A 1 176 ? 22.908 1.430 -18.601 1.00 93.62 176 VAL A C 1
ATOM 1427 O O . VAL A 1 176 ? 23.587 1.634 -19.609 1.00 93.62 176 VAL A O 1
ATOM 1430 N N . LYS A 1 177 ? 21.860 0.603 -18.584 1.00 94.69 177 LYS A N 1
ATOM 1431 C CA . LYS A 1 177 ? 21.306 -0.036 -19.779 1.00 94.69 177 LYS A CA 1
ATOM 1432 C C . LYS A 1 177 ? 20.167 0.828 -20.310 1.00 94.69 177 LYS A C 1
ATOM 1434 O O . LYS A 1 177 ? 19.209 1.085 -19.587 1.00 94.69 177 LYS A O 1
ATOM 1439 N N . LEU A 1 178 ? 20.276 1.254 -21.562 1.00 94.06 178 LEU A N 1
ATOM 1440 C CA . LEU A 1 178 ? 19.192 1.891 -22.302 1.00 94.06 178 LEU A CA 1
ATOM 1441 C C . LEU A 1 178 ? 18.548 0.850 -23.213 1.00 94.06 178 LEU A C 1
ATOM 1443 O O . LEU A 1 178 ? 19.254 0.032 -23.805 1.00 94.06 178 LEU A O 1
ATOM 1447 N N . VAL A 1 179 ? 17.224 0.885 -23.317 1.00 97.06 179 VAL A N 1
ATOM 1448 C CA . VAL A 1 179 ? 16.424 -0.075 -24.087 1.00 97.06 179 VAL A CA 1
ATOM 1449 C C . VAL A 1 179 ? 15.479 0.661 -25.026 1.00 97.06 179 VAL A C 1
ATOM 1451 O O . VAL A 1 179 ? 15.024 1.769 -24.729 1.00 97.06 179 VAL A O 1
ATOM 1454 N N . LYS A 1 180 ? 15.187 0.045 -26.168 1.00 97.12 180 LYS A N 1
ATOM 1455 C CA . LYS A 1 180 ? 14.196 0.530 -27.121 1.00 97.12 180 LYS A CA 1
ATOM 1456 C C . LYS A 1 180 ? 13.474 -0.660 -27.738 1.00 97.12 180 LYS A C 1
ATOM 1458 O O . LYS A 1 180 ? 14.116 -1.488 -28.382 1.00 97.12 180 LYS A O 1
ATOM 1463 N N . ASN A 1 181 ? 12.151 -0.697 -27.586 1.00 97.50 181 ASN A N 1
ATOM 1464 C CA . ASN A 1 181 ? 11.310 -1.595 -28.367 1.00 97.50 181 ASN A CA 1
ATOM 1465 C C . ASN A 1 181 ? 11.469 -1.274 -29.867 1.00 97.50 181 ASN A C 1
ATOM 1467 O O . ASN A 1 181 ? 11.347 -0.112 -30.277 1.00 97.50 181 ASN A O 1
ATOM 1471 N N . CYS A 1 182 ? 11.789 -2.294 -30.660 1.00 97.25 182 CYS A N 1
ATOM 1472 C CA . CYS A 1 182 ? 11.974 -2.194 -32.106 1.00 97.25 182 CYS A CA 1
ATOM 1473 C C . CYS A 1 182 ? 10.651 -2.266 -32.880 1.00 97.25 182 CYS A C 1
ATOM 1475 O O . CYS A 1 182 ? 10.613 -1.938 -34.066 1.00 97.25 182 CYS A O 1
ATOM 1477 N N . GLU A 1 183 ? 9.578 -2.696 -32.225 1.00 96.12 183 GLU A N 1
ATOM 1478 C CA . GLU A 1 183 ? 8.304 -3.027 -32.841 1.00 96.12 183 GLU A CA 1
ATOM 1479 C C . GLU A 1 183 ? 7.304 -1.881 -32.690 1.00 96.12 183 GLU A C 1
ATOM 1481 O O . GLU A 1 183 ? 7.099 -1.328 -31.609 1.00 96.12 183 GLU A O 1
ATOM 1486 N N . TYR A 1 184 ? 6.646 -1.523 -33.794 1.00 94.06 184 TYR A N 1
ATOM 1487 C CA . TYR A 1 184 ? 5.548 -0.551 -33.769 1.00 94.06 184 TYR A CA 1
ATOM 1488 C C . TYR A 1 184 ? 4.199 -1.200 -33.421 1.00 94.06 184 TYR A C 1
ATOM 1490 O O . TYR A 1 184 ? 3.286 -0.532 -32.941 1.00 94.06 184 TYR A O 1
ATOM 1498 N N . ARG A 1 185 ? 4.056 -2.503 -33.686 1.00 94.38 185 ARG A N 1
ATOM 1499 C CA . ARG A 1 185 ? 2.867 -3.309 -33.385 1.00 94.38 185 ARG A CA 1
ATOM 1500 C C . ARG A 1 185 ? 3.316 -4.624 -32.774 1.00 94.38 185 ARG A C 1
ATOM 1502 O O . ARG A 1 185 ? 4.299 -5.185 -33.238 1.00 94.38 185 ARG A O 1
ATOM 1509 N N . LEU A 1 186 ? 2.564 -5.098 -31.788 1.00 95.25 186 LEU A N 1
ATOM 1510 C CA . LEU A 1 186 ? 2.873 -6.314 -31.044 1.00 95.25 186 LEU A CA 1
ATOM 1511 C C . LEU A 1 186 ? 1.995 -7.458 -31.552 1.00 95.25 186 LEU A C 1
ATOM 1513 O O . LEU A 1 186 ? 0.776 -7.298 -31.668 1.00 95.25 186 LEU A O 1
ATOM 1517 N N . PHE A 1 187 ? 2.596 -8.605 -31.856 1.00 95.12 187 PHE A N 1
ATOM 1518 C CA . PHE A 1 187 ? 1.860 -9.782 -32.312 1.00 95.12 187 PHE A CA 1
ATOM 1519 C C . PHE A 1 187 ? 1.350 -10.592 -31.112 1.00 95.12 187 PHE A C 1
ATOM 1521 O O . PHE A 1 187 ? 1.968 -11.557 -30.674 1.00 95.12 187 PHE A O 1
ATOM 1528 N N . GLN A 1 188 ? 0.223 -10.153 -30.547 1.00 93.75 188 GLN A N 1
ATOM 1529 C CA . GLN A 1 188 ? -0.367 -10.754 -29.349 1.00 93.75 188 GLN A CA 1
ATOM 1530 C C . GLN A 1 188 ? -1.010 -12.119 -29.642 1.00 93.75 188 GLN A C 1
ATOM 1532 O O . GLN A 1 188 ? -1.641 -12.310 -30.683 1.00 93.75 188 GLN A O 1
ATOM 1537 N N . ARG A 1 189 ? -0.914 -13.047 -28.681 1.00 95.19 189 ARG A N 1
ATOM 1538 C CA . ARG A 1 189 ? -1.645 -14.324 -28.682 1.00 95.19 189 ARG A CA 1
ATOM 1539 C C . ARG A 1 189 ? -2.574 -14.387 -27.460 1.00 95.19 189 ARG A C 1
ATOM 1541 O O . ARG A 1 189 ? -2.138 -14.826 -26.397 1.00 95.19 189 ARG A O 1
ATOM 1548 N N . PRO A 1 190 ? -3.827 -13.914 -27.573 1.00 93.50 190 PRO A N 1
ATOM 1549 C CA . PRO A 1 190 ? -4.731 -13.784 -26.434 1.00 93.50 190 PRO A CA 1
ATOM 1550 C C . PRO A 1 190 ? -5.381 -15.130 -26.094 1.00 93.50 190 PRO A C 1
ATOM 1552 O O . PRO A 1 190 ? -6.545 -15.379 -26.407 1.00 93.50 190 PRO A O 1
ATOM 1555 N N . ASP A 1 191 ? -4.611 -16.014 -25.461 1.00 94.94 191 ASP A N 1
ATOM 1556 C CA . ASP A 1 191 ? -5.045 -17.374 -25.117 1.00 94.94 191 ASP A CA 1
ATOM 1557 C C . ASP A 1 191 ? -6.312 -17.366 -24.229 1.00 94.94 191 ASP A C 1
ATOM 1559 O O . ASP A 1 191 ? -7.201 -18.200 -24.393 1.00 94.94 191 ASP A O 1
ATOM 1563 N N . ASP A 1 192 ? -6.448 -16.364 -23.357 1.00 94.56 192 ASP A N 1
ATOM 1564 C CA . ASP A 1 192 ? -7.577 -16.215 -22.432 1.00 94.56 192 ASP A CA 1
ATOM 1565 C C . ASP A 1 192 ? -8.862 -15.661 -23.082 1.00 94.56 192 ASP A C 1
ATOM 1567 O O . ASP A 1 192 ? -9.952 -15.790 -22.515 1.00 94.56 192 ASP A O 1
ATOM 1571 N N . ALA A 1 193 ? -8.780 -15.071 -24.281 1.00 93.56 193 ALA A N 1
ATOM 1572 C CA . ALA A 1 193 ? -9.941 -14.491 -24.966 1.00 93.56 193 ALA A CA 1
ATOM 1573 C C . ALA A 1 193 ? -10.936 -15.548 -25.475 1.00 93.56 193 ALA A C 1
ATOM 1575 O O . ALA A 1 193 ? -12.064 -15.217 -25.843 1.00 93.56 193 ALA A O 1
ATOM 1576 N N . ILE A 1 194 ? -10.559 -16.831 -25.442 1.00 94.50 194 ILE A N 1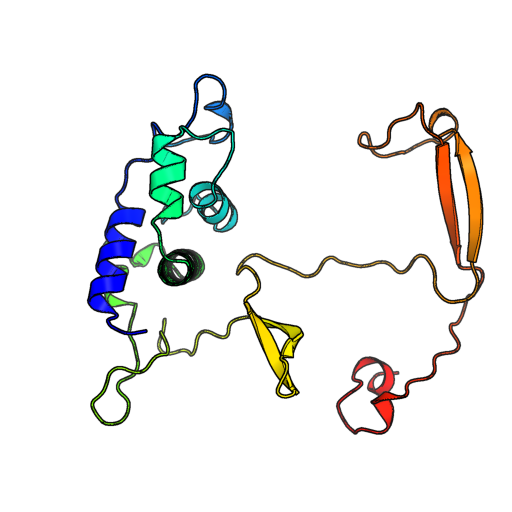
ATOM 1577 C CA . ILE A 1 194 ? -11.485 -17.943 -25.679 1.00 94.50 194 ILE A CA 1
ATOM 1578 C C . ILE A 1 194 ? -12.614 -17.992 -24.635 1.00 94.50 194 ILE A C 1
ATOM 1580 O O . ILE A 1 194 ? -13.691 -18.517 -24.920 1.00 94.50 194 ILE A O 1
ATOM 1584 N N . HIS A 1 195 ? -12.390 -17.439 -23.437 1.00 95.19 195 HIS A N 1
ATOM 1585 C CA . HIS A 1 195 ? -13.372 -17.371 -22.361 1.00 95.19 195 HIS A CA 1
ATOM 1586 C C . HIS A 1 195 ? -14.092 -16.009 -22.369 1.00 95.19 195 HIS A C 1
ATOM 1588 O O . HIS A 1 195 ? -13.491 -14.991 -22.006 1.00 95.19 195 HIS A O 1
ATOM 1594 N N . PRO A 1 196 ? -15.390 -15.955 -22.736 1.00 91.69 196 PRO A N 1
ATOM 1595 C CA . PRO A 1 196 ? -16.112 -14.693 -22.863 1.00 91.69 196 PRO A CA 1
ATOM 1596 C C . PRO A 1 196 ? -16.087 -13.864 -21.574 1.00 91.69 196 PRO A C 1
ATOM 1598 O O . PRO A 1 196 ? -16.444 -14.344 -20.499 1.00 91.69 196 PRO A O 1
ATOM 1601 N N . GLY A 1 197 ? -15.683 -12.597 -21.692 1.00 91.06 197 GLY A N 1
ATOM 1602 C CA . GLY A 1 197 ? -15.646 -11.641 -20.582 1.00 91.06 197 GLY A CA 1
ATOM 1603 C C . GLY A 1 197 ? -14.431 -11.747 -19.652 1.00 91.06 197 GLY A C 1
ATOM 1604 O O . GLY A 1 197 ? -14.326 -10.931 -18.732 1.00 91.06 197 GLY A O 1
ATOM 1605 N N . PHE A 1 198 ? -13.518 -12.698 -19.879 1.00 91.62 198 PHE A N 1
ATOM 1606 C CA . PHE A 1 198 ? -12.306 -12.850 -19.072 1.00 91.62 198 PHE A CA 1
ATOM 1607 C C . PHE A 1 198 ? -11.210 -11.865 -19.502 1.00 91.62 198 PHE A C 1
ATOM 1609 O O . PHE A 1 198 ? -10.812 -10.999 -18.718 1.00 91.62 198 PHE A O 1
ATOM 1616 N N . ASP A 1 199 ? -10.782 -11.926 -20.766 1.00 92.81 199 ASP A N 1
ATOM 1617 C CA . ASP A 1 199 ? -9.839 -10.961 -21.331 1.00 92.81 199 ASP A CA 1
ATOM 1618 C C . ASP A 1 199 ? -10.575 -9.710 -21.818 1.00 92.81 199 ASP A C 1
ATOM 1620 O O . ASP A 1 199 ? -11.064 -9.615 -22.949 1.00 92.81 199 ASP A O 1
ATOM 1624 N N . LYS A 1 200 ? -10.658 -8.720 -20.929 1.00 91.06 200 LYS A N 1
ATOM 1625 C CA . LYS A 1 200 ? -11.241 -7.424 -21.269 1.00 91.06 200 LYS A CA 1
ATOM 1626 C C . LYS A 1 200 ? -10.397 -6.697 -22.311 1.00 91.06 200 LYS A C 1
ATOM 1628 O O . LYS A 1 200 ? -10.981 -6.125 -23.217 1.00 91.06 200 LYS A O 1
ATOM 1633 N N . GLN A 1 201 ? -9.068 -6.707 -22.201 1.00 89.81 201 GLN A N 1
ATOM 1634 C CA . GLN A 1 201 ? -8.198 -5.896 -23.057 1.00 89.81 201 GLN A CA 1
ATOM 1635 C C . GLN A 1 201 ? -8.365 -6.265 -24.534 1.00 89.81 201 GLN A C 1
ATOM 1637 O O . GLN A 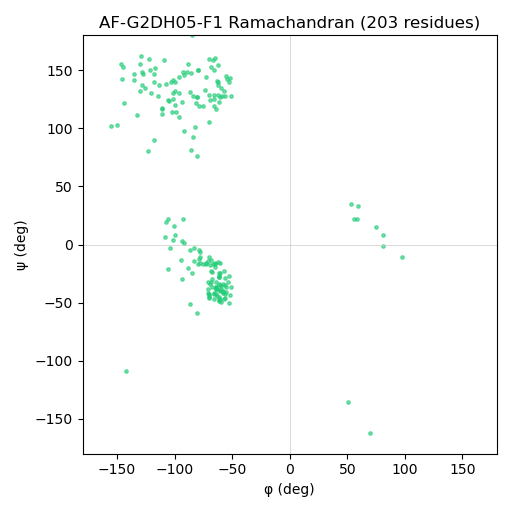1 201 ? -8.577 -5.370 -25.347 1.00 89.81 201 GLN A O 1
ATOM 1642 N N . THR A 1 202 ? -8.363 -7.560 -24.852 1.00 87.94 202 THR A N 1
ATOM 1643 C CA . THR A 1 202 ? -8.587 -8.055 -26.220 1.00 87.94 202 THR A CA 1
ATOM 1644 C C . THR A 1 202 ? -10.024 -7.825 -26.696 1.00 87.94 202 THR A C 1
ATOM 1646 O O . THR A 1 202 ? -10.257 -7.584 -27.874 1.00 87.94 202 THR A O 1
ATOM 1649 N N . SER A 1 203 ? -11.007 -7.860 -25.791 1.00 78.81 203 SER A N 1
ATOM 1650 C CA . SER A 1 203 ? -12.421 -7.672 -26.152 1.00 78.81 203 SER A CA 1
ATOM 1651 C C . SER A 1 203 ? -12.795 -6.222 -26.508 1.00 78.81 203 SER A C 1
ATOM 1653 O O . SER A 1 203 ? -13.865 -5.998 -27.069 1.00 78.81 203 SER A O 1
ATOM 1655 N N . TRP A 1 204 ? -11.967 -5.237 -26.140 1.00 72.38 204 TRP A N 1
ATOM 1656 C CA . TRP A 1 204 ? -12.192 -3.810 -26.430 1.00 72.38 204 TRP A CA 1
ATOM 1657 C C . TRP A 1 204 ? -11.504 -3.317 -27.714 1.00 72.38 204 TRP A C 1
ATOM 1659 O O . TRP A 1 204 ? -11.800 -2.205 -28.154 1.00 72.38 204 TRP A O 1
ATOM 1669 N N . THR A 1 205 ? -10.577 -4.099 -28.272 1.00 54.34 205 THR A N 1
ATOM 1670 C CA . THR A 1 205 ? -9.881 -3.835 -29.547 1.00 54.34 205 THR A CA 1
ATOM 1671 C C . THR A 1 205 ? -10.665 -4.343 -30.742 1.00 54.34 205 THR A C 1
ATOM 1673 O O . THR A 1 205 ? -10.681 -3.618 -31.762 1.00 54.34 205 THR A O 1
#

Sequence (205 aa):
MDDLQADLDRVEVIFSRDYSQRFKPGFEHEDRNPSRKPLNPERSLGSVIKLLTPSPSYTDEYNEWLSLIPPRILALVFMIKRFYLNSWGSNWRRNITVDEIDGAAGHEVKMFDRQIIGSYLRVGFDEGDKWRLFKVRQDFIAADKVQMEDDISASVVVSAAALEGCPETINTKRSVKLVKNCEYRLFQRPDDAIHPGFDKQTSWT

Nearest PDB structures (foldseek):
  8e1u-assembly1_F-2  TM=9.083E-01  e=3.349E-17  Propionibacterium freudenreichii subsp. shermanii
  8e1u-assembly3_D-2  TM=8.339E-01  e=2.012E-17  Propionibacterium freudenreichii subsp. shermanii
  8e1u-assembly3_C  TM=8.022E-01  e=1.463E-17  Propionibacterium freudenreichii subsp. shermanii
  8e1u-assembly4_G  TM=8.510E-01  e=1.124E-16  Propionibacterium freudenreichii subsp. shermanii
  8e1u-assembly4_E-2  TM=7.906E-01  e=2.126E-16  Propionibacterium freudenreichii subsp. shermanii

InterPro domains:
  IPR058710 PPi-type phosphoenolpyruvate carboxykinase lobe 2 domain [PF26300] (2-111)

Mean predicted aligned error: 7.69 Å

Solvent-accessible surface area (backbone atoms only — not comparable to full-atom values): 13191 Å² total; per-residue (Å²): 94,95,51,68,65,67,49,49,51,56,42,47,54,62,50,68,52,84,55,67,79,39,49,35,94,89,42,61,81,82,44,95,60,45,82,64,39,59,77,38,86,90,44,50,64,69,55,44,49,54,73,70,44,79,50,92,55,35,30,69,70,50,36,53,57,49,70,70,54,53,70,70,53,54,54,48,50,52,51,49,53,72,69,61,54,82,88,40,62,95,56,48,68,82,56,58,47,56,49,70,55,98,88,37,78,37,70,52,63,30,50,86,92,37,84,71,83,78,58,66,46,76,68,63,60,49,100,81,73,42,79,34,72,43,78,54,63,92,85,69,69,85,77,91,78,78,87,62,66,79,90,54,64,49,74,51,78,43,57,35,69,81,53,84,88,68,60,88,87,58,62,50,94,39,70,44,79,49,75,40,47,73,62,94,72,81,91,78,78,71,75,58,55,80,44,87,85,65,38,55,74,72,73,75,110

Foldseek 3Di:
DADPVVLVVVLVCQQPDQQCQFFDPPLNVVDPDRRDGLLRPVQDLVNVVVSLDDDPRTDPVSNVVSVPDDVVSVVVNSVLSVPPDVVCPPVSSVQWAADQDPNHGDPFIDGPNDGDDFDWDFDAADPVRHTDIDTDDPPDDDDDDDDFEDDDKDKDKDQLLVDPPDDPPDDSRHIDMDMHYPDPDDPDDPPVVVDPPPPPPVVVD